Protein AF-J7S7U2-F1 (afdb_monomer)

pLDDT: mean 74.63, std 22.84, range [28.67, 98.25]

Mean predicted aligned error: 21.89 Å

InterPro domains:
  IPR013252 Kinetochore-Ndc80 subunit Spc24 [PF08286] (93-177)
  IPR038066 Spc24, Fungi, globular domain superfamily [G3DSA:3.30.160.430] (149-246)

Radius of gyration: 51.7 Å; Cα contacts (8 Å, |Δi|>4): 80; chains: 1; bounding box: 105×66×159 Å

Organism: Huiozyma naganishii (strain ATCC MYA-139 / BCRC 22969 / CBS 8797 / KCTC 17520 / NBRC 10181 / NCYC 3082 / Yp74L-3) (NCBI:txid1071383)

Structure (mmCIF, N/CA/C/O backbone):
data_AF-J7S7U2-F1
#
_entry.id   AF-J7S7U2-F1
#
loop_
_atom_site.group_PDB
_atom_site.id
_atom_site.type_symbol
_atom_site.label_atom_id
_atom_site.label_alt_id
_atom_site.label_comp_id
_atom_site.label_asym_id
_atom_site.label_entity_id
_atom_site.label_seq_id
_atom_site.pdbx_PDB_ins_code
_atom_site.Cartn_x
_atom_site.Cartn_y
_atom_site.Cartn_z
_atom_site.occupancy
_atom_site.B_iso_or_equiv
_atom_site.auth_seq_id
_atom_site.auth_comp_id
_atom_site.auth_asym_id
_atom_site.auth_atom_id
_atom_site.pdbx_PDB_model_num
ATOM 1 N N . MET A 1 1 ? -48.932 -0.912 92.721 1.00 60.06 1 MET A N 1
ATOM 2 C CA . MET A 1 1 ? -49.581 -1.280 91.437 1.00 60.06 1 MET A CA 1
ATOM 3 C C . MET A 1 1 ? -49.449 -0.209 90.350 1.00 60.06 1 MET A C 1
ATOM 5 O O . MET A 1 1 ? -49.483 -0.559 89.181 1.00 60.06 1 MET A O 1
ATOM 9 N N . THR A 1 2 ? -49.246 1.068 90.684 1.00 63.19 2 THR A N 1
ATOM 10 C CA . THR A 1 2 ? -49.147 2.178 89.712 1.00 63.19 2 THR A CA 1
ATOM 11 C C . THR A 1 2 ? -47.860 2.172 88.873 1.00 63.19 2 THR A C 1
ATOM 13 O O . THR A 1 2 ? -47.888 2.529 87.701 1.00 63.19 2 THR A O 1
ATOM 16 N N . THR A 1 3 ? -46.742 1.706 89.437 1.00 70.50 3 THR A N 1
ATOM 17 C CA . THR A 1 3 ? -45.437 1.643 88.754 1.00 70.50 3 THR A CA 1
ATOM 18 C C . THR A 1 3 ? -45.398 0.612 87.622 1.00 70.50 3 THR A C 1
ATOM 20 O O . THR A 1 3 ? -44.847 0.902 86.569 1.00 70.50 3 THR A O 1
ATOM 23 N N . MET A 1 4 ? -46.054 -0.543 87.789 1.00 69.69 4 MET A N 1
ATOM 24 C CA . MET A 1 4 ? -46.163 -1.569 86.738 1.00 69.69 4 MET A CA 1
ATOM 25 C C . MET A 1 4 ? -47.015 -1.120 85.543 1.00 69.69 4 MET A C 1
ATOM 27 O O . MET A 1 4 ? -46.732 -1.493 84.409 1.00 69.69 4 MET A O 1
ATOM 31 N N . LYS A 1 5 ? -48.050 -0.306 85.784 1.00 77.38 5 LYS A N 1
ATOM 32 C CA . LYS A 1 5 ? -48.913 0.228 84.719 1.00 77.38 5 LYS A CA 1
ATOM 33 C C . LYS A 1 5 ? -48.138 1.194 83.820 1.00 77.38 5 LYS A C 1
ATOM 35 O O . LYS A 1 5 ? -48.123 1.023 82.612 1.00 77.38 5 LYS A O 1
ATOM 40 N N . SER A 1 6 ? -47.368 2.096 84.432 1.00 80.69 6 SER A N 1
ATOM 41 C CA . SER A 1 6 ? -46.476 3.015 83.715 1.00 80.69 6 SER A CA 1
ATOM 42 C C . SER A 1 6 ? -45.389 2.296 82.905 1.00 80.69 6 SER A C 1
ATOM 44 O O . SER A 1 6 ? -45.039 2.749 81.816 1.00 80.69 6 SER A O 1
ATOM 46 N N . THR A 1 7 ? -44.856 1.171 83.395 1.00 85.12 7 THR A N 1
ATOM 47 C CA . THR A 1 7 ? -43.908 0.365 82.610 1.00 85.12 7 THR A CA 1
ATOM 48 C C . THR A 1 7 ? -44.582 -0.363 81.451 1.00 85.12 7 THR A C 1
ATOM 50 O O . THR A 1 7 ? -43.981 -0.461 80.388 1.00 85.12 7 THR A O 1
ATOM 53 N N . LEU A 1 8 ? -45.822 -0.832 81.624 1.00 85.62 8 LEU A N 1
ATOM 54 C CA . LEU A 1 8 ? -46.586 -1.493 80.564 1.00 85.62 8 LEU A CA 1
ATOM 55 C C . LEU A 1 8 ? -46.945 -0.509 79.439 1.00 85.62 8 LEU A C 1
ATOM 57 O O . LEU A 1 8 ? -46.736 -0.819 78.272 1.00 85.62 8 LEU A O 1
ATOM 61 N N . ASP A 1 9 ? -47.384 0.700 79.799 1.00 88.44 9 ASP A N 1
ATOM 62 C CA . ASP A 1 9 ? -47.709 1.768 78.845 1.00 88.44 9 ASP A CA 1
ATOM 63 C C . ASP A 1 9 ? -46.467 2.217 78.058 1.00 88.44 9 ASP A C 1
ATOM 65 O O . ASP A 1 9 ? -46.545 2.497 76.865 1.00 88.44 9 ASP A O 1
ATOM 69 N N . ARG A 1 10 ? -45.288 2.230 78.697 1.00 85.31 10 ARG A N 1
ATOM 70 C CA . ARG A 1 10 ? -44.010 2.485 78.011 1.00 85.31 10 ARG A CA 1
ATOM 71 C C . ARG A 1 10 ? -43.641 1.378 77.029 1.00 85.31 10 ARG A C 1
ATOM 73 O O . ARG A 1 10 ? -43.125 1.689 75.964 1.00 85.31 10 ARG A O 1
ATOM 80 N N . ILE A 1 11 ? -43.882 0.112 77.372 1.00 87.44 11 ILE A N 1
ATOM 81 C CA . ILE A 1 11 ? -43.624 -1.018 76.468 1.00 87.44 11 ILE A CA 1
ATOM 82 C C . ILE A 1 11 ? -44.571 -0.959 75.266 1.00 87.44 11 ILE A C 1
ATOM 84 O O . ILE A 1 11 ? -44.106 -1.116 74.143 1.00 87.44 11 ILE A O 1
ATOM 88 N N . ALA A 1 12 ? -45.853 -0.656 75.483 1.00 85.56 12 ALA A N 1
ATOM 89 C CA . ALA A 1 12 ? -46.820 -0.462 74.404 1.00 85.56 12 ALA A CA 1
ATOM 90 C C . ALA A 1 12 ? -46.436 0.723 73.500 1.00 85.56 12 ALA A C 1
ATOM 92 O O . ALA A 1 12 ? -46.402 0.579 72.285 1.00 85.56 12 ALA A O 1
ATOM 93 N N . ALA A 1 13 ? -46.026 1.858 74.078 1.00 87.12 13 ALA A N 1
ATOM 94 C CA . ALA A 1 13 ? -45.553 3.009 73.306 1.00 87.12 13 ALA A CA 1
ATOM 95 C C . ALA A 1 13 ? -44.278 2.707 72.498 1.00 87.12 13 ALA A C 1
ATOM 97 O O . ALA A 1 13 ? -44.128 3.188 71.378 1.00 87.12 13 ALA A O 1
ATOM 98 N N . VAL A 1 14 ? -43.359 1.904 73.047 1.00 87.19 14 VAL A N 1
ATOM 99 C CA . VAL A 1 14 ? -42.177 1.431 72.311 1.00 87.19 14 VAL A CA 1
ATOM 100 C C . VAL A 1 14 ? -42.596 0.488 71.183 1.00 87.19 14 VAL A C 1
ATOM 102 O O . VAL A 1 14 ? -42.100 0.632 70.071 1.00 87.19 14 VAL A O 1
ATOM 105 N N . GLN A 1 15 ? -43.533 -0.426 71.431 1.00 84.44 15 GLN A N 1
ATOM 106 C CA . GLN A 1 15 ? -44.052 -1.349 70.423 1.00 84.44 15 GLN A CA 1
ATOM 107 C C . GLN A 1 15 ? -44.740 -0.610 69.264 1.00 84.44 15 GLN A C 1
ATOM 109 O O . GLN A 1 15 ? -44.456 -0.915 68.112 1.00 84.44 15 GLN A O 1
ATOM 114 N N . ASP A 1 16 ? -45.547 0.410 69.556 1.00 84.94 16 ASP A N 1
ATOM 115 C CA . ASP A 1 16 ? -46.201 1.248 68.542 1.00 84.94 16 ASP A CA 1
ATOM 116 C C . ASP A 1 16 ? -45.205 2.152 67.791 1.00 84.94 16 ASP A C 1
ATOM 118 O O . ASP A 1 16 ? -45.458 2.573 66.661 1.00 84.94 16 ASP A O 1
ATOM 122 N N . SER A 1 17 ? -44.050 2.451 68.397 1.00 86.81 17 SER A N 1
ATOM 123 C CA . SER A 1 17 ? -42.974 3.212 67.747 1.00 86.81 17 SER A CA 1
ATOM 124 C C . SER A 1 17 ? -42.114 2.375 66.791 1.00 86.81 17 SER A C 1
ATOM 126 O O . SER A 1 17 ? -41.416 2.947 65.953 1.00 86.81 17 SER A O 1
ATOM 128 N N . PHE A 1 18 ? -42.169 1.040 66.881 1.00 88.12 18 PHE A N 1
ATOM 129 C CA . PHE A 1 18 ? -41.466 0.143 65.965 1.00 88.12 18 PHE A CA 1
ATOM 130 C C . PHE A 1 18 ? -42.231 0.026 64.643 1.00 88.12 18 PHE A C 1
ATOM 132 O O . PHE A 1 18 ? -43.144 -0.782 64.488 1.00 88.12 18 PHE A O 1
ATOM 139 N N . GLN A 1 19 ? -41.827 0.828 63.660 1.00 89.62 19 GLN A N 1
ATOM 140 C CA . GLN A 1 19 ? -42.403 0.828 62.314 1.00 89.62 19 GLN A CA 1
ATOM 141 C C . GLN A 1 19 ? -41.698 -0.188 61.406 1.00 89.62 19 GLN A C 1
ATOM 143 O O . GLN A 1 19 ? -41.064 0.185 60.423 1.00 89.62 19 GLN A O 1
ATOM 148 N N . ILE A 1 20 ? -41.823 -1.479 61.725 1.00 91.19 20 ILE A N 1
ATOM 149 C CA . ILE A 1 20 ? -41.179 -2.570 60.966 1.00 91.19 20 ILE A CA 1
ATOM 150 C C . ILE A 1 20 ? -41.571 -2.531 59.483 1.00 91.19 20 ILE A C 1
ATOM 152 O O . ILE A 1 20 ? -40.719 -2.718 58.621 1.00 91.19 20 ILE A O 1
ATOM 156 N N . ASP A 1 21 ? -42.834 -2.230 59.178 1.00 92.38 21 ASP A N 1
ATOM 157 C CA . ASP A 1 21 ? -43.318 -2.161 57.795 1.00 92.38 21 ASP A CA 1
ATOM 158 C C . ASP A 1 21 ? -42.630 -1.048 56.995 1.00 92.38 21 ASP A C 1
ATOM 160 O O . ASP A 1 21 ? -42.316 -1.224 55.820 1.00 92.38 21 ASP A O 1
ATOM 164 N N . ARG A 1 22 ? -42.325 0.079 57.648 1.00 92.75 22 ARG A N 1
ATOM 165 C CA . ARG A 1 22 ? -41.597 1.189 57.028 1.00 92.75 22 ARG A CA 1
ATOM 166 C C . ARG A 1 22 ? -40.141 0.821 56.772 1.00 92.75 22 ARG A C 1
ATOM 168 O O . ARG A 1 22 ? -39.608 1.146 55.716 1.00 92.75 22 ARG A O 1
ATOM 175 N N . ASP A 1 23 ? -39.506 0.142 57.721 1.00 93.75 23 ASP A N 1
ATOM 176 C CA . ASP A 1 23 ? -38.134 -0.333 57.549 1.00 93.75 23 ASP A CA 1
ATOM 177 C C . ASP A 1 23 ? -38.055 -1.387 56.431 1.00 93.75 23 ASP A C 1
ATOM 179 O O . ASP A 1 23 ? -37.124 -1.361 55.629 1.00 93.75 23 ASP A O 1
ATOM 183 N N . LEU A 1 24 ? -39.058 -2.267 56.317 1.00 94.38 24 LEU A N 1
ATOM 184 C CA . LEU A 1 24 ? -39.174 -3.231 55.219 1.00 94.38 24 LEU A CA 1
ATOM 185 C C . LEU A 1 24 ? -39.367 -2.548 53.860 1.00 94.38 24 LEU A C 1
ATOM 187 O O . LEU A 1 24 ? -38.724 -2.954 52.897 1.00 94.38 24 LEU A O 1
ATOM 191 N N . GLU A 1 25 ? -40.185 -1.497 53.778 1.00 96.00 25 GLU A N 1
ATOM 192 C CA . GLU A 1 25 ? -40.358 -0.701 52.554 1.00 96.00 25 GLU A CA 1
ATOM 193 C C . GLU A 1 25 ? -39.053 -0.002 52.143 1.00 96.00 25 GLU A C 1
ATOM 195 O O . GLU A 1 25 ? -38.681 -0.003 50.969 1.00 96.00 25 GLU A O 1
ATOM 200 N N . VAL A 1 26 ? -38.305 0.545 53.109 1.00 96.38 26 VAL A N 1
ATOM 201 C CA . VAL A 1 26 ? -36.979 1.124 52.848 1.00 96.38 26 VAL A CA 1
ATOM 202 C C . VAL A 1 26 ? -36.013 0.053 52.345 1.00 96.38 26 VAL A C 1
ATOM 204 O O . VAL A 1 26 ? -35.285 0.304 51.385 1.00 96.38 26 VAL A O 1
ATOM 207 N N . ILE A 1 27 ? -36.017 -1.140 52.946 1.00 96.12 27 ILE A N 1
ATOM 208 C CA . ILE A 1 27 ? -35.178 -2.260 52.506 1.00 96.12 27 ILE A CA 1
ATOM 209 C C . ILE A 1 27 ? -35.543 -2.677 51.075 1.00 96.12 27 ILE A C 1
ATOM 211 O O . ILE A 1 27 ? -34.649 -2.818 50.241 1.00 96.12 27 ILE A O 1
ATOM 215 N N . ASP A 1 28 ? -36.827 -2.811 50.754 1.00 96.44 28 ASP A N 1
ATOM 216 C CA . ASP A 1 28 ? -37.279 -3.155 49.403 1.00 96.44 28 ASP A CA 1
ATOM 217 C C . ASP A 1 28 ? -36.876 -2.076 48.380 1.00 96.44 28 ASP A C 1
ATOM 219 O O . ASP A 1 28 ? -36.324 -2.373 47.318 1.00 96.44 28 ASP A O 1
ATOM 223 N N . GLY A 1 29 ? -37.000 -0.797 48.750 1.00 96.81 29 GLY A N 1
ATOM 224 C CA . GLY A 1 29 ? -36.472 0.323 47.969 1.00 96.81 29 GLY A CA 1
ATOM 225 C C . GLY A 1 29 ? -34.956 0.242 47.755 1.00 96.81 29 GLY A C 1
ATOM 226 O O . GLY A 1 29 ? -34.465 0.476 46.645 1.00 96.81 29 GLY A O 1
ATOM 227 N N . THR A 1 30 ? -34.189 -0.145 48.781 1.00 96.31 30 THR A N 1
ATOM 228 C CA . THR A 1 30 ? -32.741 -0.355 48.628 1.00 96.31 30 THR A CA 1
ATOM 229 C C . THR A 1 30 ? -32.408 -1.534 47.716 1.00 96.31 30 THR A C 1
ATOM 231 O O . THR A 1 30 ? -31.454 -1.435 46.952 1.00 96.31 30 THR A O 1
ATOM 234 N N . TYR A 1 31 ? -33.200 -2.609 47.710 1.00 96.69 31 TYR A N 1
ATOM 235 C CA . TYR A 1 31 ? -33.005 -3.718 46.771 1.00 96.69 31 TYR A CA 1
ATOM 236 C C . TYR A 1 31 ? -33.300 -3.312 45.328 1.00 96.69 31 TYR A C 1
ATOM 238 O O . TYR A 1 31 ? -32.521 -3.640 44.435 1.00 96.69 31 TYR A O 1
ATOM 246 N N . ASN A 1 32 ? -34.370 -2.550 45.100 1.00 96.75 32 ASN A N 1
ATOM 247 C CA . ASN A 1 32 ? -34.708 -2.055 43.767 1.00 96.75 32 ASN A CA 1
ATOM 248 C C . ASN A 1 32 ? -33.617 -1.123 43.220 1.00 96.75 32 ASN A C 1
ATOM 250 O O . ASN A 1 32 ? -33.134 -1.325 42.108 1.00 96.75 32 ASN A O 1
ATOM 254 N N . THR A 1 33 ? -33.150 -0.164 44.027 1.00 97.00 33 THR A N 1
ATOM 255 C CA . THR A 1 33 ? -32.044 0.728 43.628 1.00 97.00 33 THR A CA 1
ATOM 256 C C . THR A 1 33 ? -30.728 -0.026 43.425 1.00 97.00 33 THR A C 1
ATOM 258 O O . THR A 1 33 ? -29.975 0.298 42.508 1.00 97.00 33 THR A O 1
ATOM 261 N N . LEU A 1 34 ? -30.450 -1.063 44.221 1.00 97.00 34 LEU A N 1
ATOM 262 C CA . LEU A 1 34 ? -29.283 -1.923 44.017 1.00 97.00 34 LEU A CA 1
ATOM 263 C C . LEU A 1 34 ? -29.373 -2.686 42.687 1.00 97.00 34 LEU A C 1
ATOM 265 O O . LEU A 1 34 ? -28.383 -2.749 41.959 1.00 97.00 34 LEU A O 1
ATOM 269 N N . GLY A 1 35 ? -30.557 -3.198 42.341 1.00 97.44 35 GLY A N 1
ATOM 270 C CA . GLY A 1 35 ? -30.816 -3.830 41.047 1.00 97.44 35 GLY A CA 1
ATOM 271 C C . GLY A 1 35 ? -30.636 -2.859 39.877 1.00 97.44 35 GLY A C 1
ATOM 272 O O . GLY A 1 35 ? -29.957 -3.181 38.903 1.00 97.44 35 GLY A O 1
ATOM 273 N N . GLU A 1 36 ? -31.157 -1.635 39.985 1.00 97.25 36 GLU A N 1
ATOM 274 C CA . GLU A 1 36 ? -30.931 -0.584 38.985 1.00 97.25 36 GLU A CA 1
ATOM 275 C C . GLU A 1 36 ? -29.436 -0.284 38.809 1.00 97.25 36 GLU A C 1
ATOM 277 O O . GLU A 1 36 ? -28.940 -0.248 37.680 1.00 97.25 36 GLU A O 1
ATOM 282 N N . ILE A 1 37 ? -28.689 -0.148 39.909 1.00 97.00 37 ILE A N 1
ATOM 283 C CA . ILE A 1 37 ? -27.236 0.059 39.877 1.00 97.00 37 ILE A CA 1
ATOM 284 C C . ILE A 1 37 ? -26.532 -1.112 39.180 1.00 97.00 37 ILE A C 1
ATOM 286 O O . ILE A 1 37 ? -25.649 -0.885 38.352 1.00 97.00 37 ILE A O 1
ATOM 290 N N . GLU A 1 38 ? -26.920 -2.354 39.459 1.00 97.31 38 GLU A N 1
ATOM 291 C CA . GLU A 1 38 ? -26.323 -3.540 38.839 1.00 97.31 38 GLU A CA 1
ATOM 292 C C . GLU A 1 38 ? -26.569 -3.592 37.323 1.00 97.31 38 GLU A C 1
ATOM 294 O O . GLU A 1 38 ? -25.647 -3.865 36.542 1.00 97.31 38 GLU A O 1
ATOM 299 N N . THR A 1 39 ? -27.785 -3.255 36.881 1.00 97.25 39 THR A N 1
ATOM 300 C CA . THR A 1 39 ? -28.094 -3.151 35.447 1.00 97.25 39 THR A CA 1
ATOM 301 C C . THR A 1 39 ? -27.300 -2.030 34.775 1.00 97.25 39 THR A C 1
ATOM 303 O O . THR A 1 39 ? -26.746 -2.234 33.692 1.00 97.25 39 THR A O 1
ATOM 306 N N . LEU A 1 40 ? -27.160 -0.876 35.436 1.00 97.75 40 LEU A N 1
ATOM 307 C CA . LEU A 1 40 ? -26.408 0.266 34.923 1.00 97.75 40 LEU A CA 1
ATOM 308 C C . LEU A 1 40 ? -24.911 -0.047 34.815 1.00 97.75 40 LEU A C 1
ATOM 310 O O . LEU A 1 40 ? -24.288 0.263 33.799 1.00 97.75 40 LEU A O 1
ATOM 314 N N . ILE A 1 41 ? -24.337 -0.712 35.821 1.00 97.69 41 ILE A N 1
ATOM 315 C CA . ILE A 1 41 ? -22.945 -1.181 35.799 1.00 97.69 41 ILE A CA 1
ATOM 316 C C . ILE A 1 41 ? -22.738 -2.170 34.652 1.00 97.69 41 ILE A C 1
ATOM 318 O O . ILE A 1 41 ? -21.762 -2.050 33.911 1.00 97.69 41 ILE A O 1
ATOM 322 N N . SER A 1 42 ? -23.651 -3.125 34.478 1.00 97.56 42 SER A N 1
ATOM 323 C CA . SER A 1 42 ? -23.544 -4.134 33.421 1.00 97.56 42 SER A CA 1
ATOM 324 C C . SER A 1 42 ? -23.627 -3.504 32.031 1.00 97.56 42 SER A C 1
ATOM 326 O O . SER A 1 42 ? -22.787 -3.788 31.176 1.00 97.56 42 SER A O 1
ATOM 328 N N . SER A 1 43 ? -24.569 -2.579 31.832 1.00 97.44 43 SER A N 1
ATOM 329 C CA . SER A 1 43 ? -24.712 -1.813 30.591 1.00 97.44 43 SER A CA 1
ATOM 330 C C . SER A 1 43 ? -23.470 -0.968 30.291 1.00 97.44 43 SER A C 1
ATOM 332 O O . SER A 1 43 ? -22.937 -1.029 29.184 1.00 97.44 43 SER A O 1
ATOM 334 N N . GLN A 1 44 ? -22.936 -0.242 31.281 1.00 97.56 44 GLN A N 1
ATOM 335 C CA . GLN A 1 44 ? -21.708 0.540 31.103 1.00 97.56 44 GLN A CA 1
ATOM 336 C C . GLN A 1 44 ? -20.490 -0.338 30.816 1.00 97.56 44 GLN A C 1
ATOM 338 O O . GLN A 1 44 ? -19.630 0.040 30.020 1.00 97.56 44 GLN A O 1
ATOM 343 N N . LYS A 1 45 ? -20.390 -1.500 31.467 1.00 97.50 45 LYS A N 1
ATOM 344 C CA . LYS A 1 45 ? -19.312 -2.457 31.217 1.00 97.50 45 LYS A CA 1
ATOM 345 C C . LYS A 1 45 ? -19.374 -2.976 29.784 1.00 97.50 45 LYS A C 1
ATOM 347 O O . LYS A 1 45 ? -18.334 -3.036 29.137 1.00 97.50 45 LYS A O 1
ATOM 352 N N . GLN A 1 46 ? -20.568 -3.300 29.293 1.00 97.38 46 GLN A N 1
ATOM 353 C CA . GLN A 1 46 ? -20.766 -3.738 27.916 1.00 97.38 46 GLN A CA 1
ATOM 354 C C . GLN A 1 46 ? -20.427 -2.624 26.922 1.00 97.38 46 GLN A C 1
ATOM 356 O O . GLN A 1 46 ? -19.594 -2.834 26.052 1.00 97.38 46 GLN A O 1
ATOM 361 N N . GLN A 1 47 ? -20.950 -1.412 27.123 1.00 97.62 47 GLN A N 1
ATOM 362 C CA . GLN A 1 47 ? -20.661 -0.269 26.253 1.00 97.62 47 GLN A CA 1
ATOM 363 C C . GLN A 1 47 ? -19.157 0.040 26.176 1.00 97.62 47 GLN A C 1
ATOM 365 O O . GLN A 1 47 ? -18.626 0.331 25.105 1.00 97.62 47 GLN A O 1
ATOM 370 N N . LYS A 1 48 ? -18.451 -0.016 27.313 1.00 97.12 48 LYS A N 1
ATOM 371 C CA . LYS A 1 48 ? -16.993 0.159 27.343 1.00 97.12 48 LYS A CA 1
ATOM 372 C C . LYS A 1 48 ? -16.256 -1.017 26.703 1.00 97.12 48 LYS A C 1
ATOM 374 O O . LYS A 1 48 ? -15.215 -0.786 26.101 1.00 97.12 48 LYS A O 1
ATOM 379 N N . GLY A 1 49 ? -16.778 -2.237 26.828 1.00 98.06 49 GLY A N 1
ATOM 380 C CA . GLY A 1 49 ? -16.274 -3.417 26.124 1.00 98.06 49 GLY A CA 1
ATOM 381 C C . GLY A 1 49 ? -16.346 -3.236 24.610 1.00 98.06 49 GLY A C 1
ATOM 382 O O . GLY A 1 49 ? -15.318 -3.290 23.947 1.00 98.06 49 GLY A O 1
ATOM 383 N N . ASP A 1 50 ? -17.518 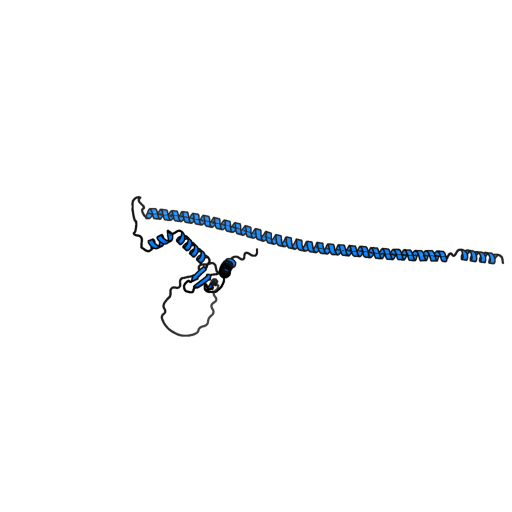-2.871 24.091 1.00 97.62 50 ASP A N 1
ATOM 384 C CA . ASP A 1 50 ? -17.729 -2.632 22.660 1.00 97.62 50 ASP A CA 1
ATOM 385 C C . ASP A 1 50 ? -16.815 -1.510 22.133 1.00 97.62 50 ASP A C 1
ATOM 387 O O . ASP A 1 50 ? -16.238 -1.613 21.050 1.00 97.62 50 ASP A O 1
ATOM 391 N N . ALA A 1 51 ? -16.631 -0.438 22.915 1.00 97.06 51 ALA A N 1
ATOM 392 C CA . ALA A 1 51 ? -15.714 0.646 22.567 1.00 97.06 51 ALA A CA 1
ATOM 393 C C . ALA A 1 51 ? -14.240 0.196 22.551 1.00 97.06 51 ALA A C 1
ATOM 395 O O . ALA A 1 51 ? -13.473 0.645 21.699 1.00 97.06 51 ALA A O 1
ATOM 396 N N . LEU A 1 52 ? -13.833 -0.690 23.467 1.00 97.69 52 LEU A N 1
ATOM 397 C CA . LEU A 1 52 ? -12.488 -1.272 23.475 1.00 97.69 52 LEU A CA 1
ATOM 398 C C . LEU A 1 52 ? -12.269 -2.197 22.278 1.00 97.69 52 LEU A C 1
ATOM 400 O O . LEU A 1 52 ? -11.199 -2.149 21.678 1.00 97.69 52 LEU A O 1
ATOM 404 N N . ASP A 1 53 ? -13.268 -2.986 21.892 1.00 97.75 53 ASP A N 1
ATOM 405 C CA . ASP A 1 53 ? -13.182 -3.866 20.725 1.00 97.75 53 ASP A CA 1
ATOM 406 C C . ASP A 1 53 ? -13.073 -3.058 19.424 1.00 97.75 53 ASP A C 1
ATOM 408 O O . ASP A 1 53 ? -12.247 -3.364 18.556 1.00 97.75 53 ASP A O 1
ATOM 412 N N . GLN A 1 54 ? -13.826 -1.959 19.316 1.00 97.56 54 GLN A N 1
ATOM 413 C CA . GLN A 1 54 ? -13.688 -1.005 18.212 1.00 97.56 54 GLN A CA 1
ATOM 414 C C . GLN A 1 54 ? -12.290 -0.379 18.172 1.00 97.56 54 GLN A C 1
ATOM 416 O O . GLN A 1 54 ? -11.673 -0.318 17.107 1.00 97.56 54 GLN A O 1
ATOM 421 N N . LEU A 1 55 ? -11.760 0.047 19.324 1.00 97.06 55 LEU A N 1
ATOM 422 C CA . LEU A 1 55 ? -10.424 0.636 19.406 1.00 97.06 55 LEU A CA 1
ATOM 423 C C . LEU A 1 55 ? -9.336 -0.382 19.035 1.00 97.06 55 LEU A C 1
ATOM 425 O O . LEU A 1 55 ? -8.434 -0.060 18.270 1.00 97.06 55 LEU A O 1
ATOM 429 N N . THR A 1 56 ? -9.445 -1.620 19.519 1.00 97.88 56 THR A N 1
ATOM 430 C CA . THR A 1 56 ? -8.541 -2.725 19.170 1.00 97.88 56 THR A CA 1
ATOM 431 C C . THR A 1 56 ? -8.565 -3.009 17.671 1.00 97.88 56 THR A C 1
ATOM 433 O O . THR A 1 56 ? -7.508 -3.162 17.059 1.00 97.88 56 THR A O 1
ATOM 436 N N . THR A 1 57 ? -9.750 -3.017 17.058 1.00 97.69 57 THR A N 1
ATOM 437 C CA . THR A 1 57 ? -9.895 -3.221 15.609 1.00 97.69 57 THR A CA 1
ATOM 438 C C . THR A 1 57 ? -9.253 -2.074 14.825 1.00 97.69 57 THR A C 1
ATOM 440 O O . THR A 1 57 ? -8.531 -2.310 13.861 1.00 97.69 57 THR A O 1
ATOM 443 N N . SER A 1 58 ? -9.441 -0.828 15.274 1.00 98.12 58 SER A N 1
ATOM 444 C CA . SER A 1 58 ? -8.806 0.344 14.661 1.00 98.12 58 SER A CA 1
ATOM 445 C C . SER A 1 58 ? -7.279 0.330 14.806 1.00 98.12 58 SER A C 1
ATOM 447 O O . SER A 1 58 ? -6.577 0.693 13.865 1.00 98.12 58 SER A O 1
ATOM 449 N N . ILE A 1 59 ? -6.750 -0.123 15.947 1.00 97.38 59 ILE A N 1
ATOM 450 C CA . ILE A 1 59 ? -5.304 -0.295 16.153 1.00 97.38 59 ILE A CA 1
ATOM 451 C C . ILE A 1 59 ? -4.746 -1.371 15.217 1.00 97.38 59 ILE A C 1
ATOM 453 O O . ILE A 1 59 ? -3.664 -1.180 14.665 1.00 97.38 59 ILE A O 1
ATOM 457 N N . ALA A 1 60 ? -5.469 -2.478 15.023 1.00 97.44 60 ALA A N 1
ATOM 458 C CA . ALA A 1 60 ? -5.065 -3.532 14.098 1.00 97.44 60 ALA A CA 1
ATOM 459 C C . ALA A 1 60 ? -4.982 -3.014 12.651 1.00 97.44 60 ALA A C 1
ATOM 461 O O . ALA A 1 60 ? -3.942 -3.172 12.018 1.00 97.44 60 ALA A O 1
ATOM 462 N N . ASP A 1 61 ? -6.011 -2.305 12.174 1.00 98.25 61 ASP A N 1
ATOM 463 C CA . ASP A 1 61 ? -6.028 -1.707 10.828 1.00 98.25 61 ASP A CA 1
ATOM 464 C C . ASP A 1 61 ? -4.902 -0.675 10.634 1.00 98.25 61 ASP A C 1
ATOM 466 O O . ASP A 1 61 ? -4.163 -0.713 9.651 1.00 98.25 61 ASP A O 1
ATOM 470 N N . LEU A 1 62 ? -4.685 0.207 11.617 1.00 97.50 62 LEU A N 1
ATOM 471 C CA . LEU A 1 62 ? -3.572 1.163 11.584 1.00 97.50 62 LEU A CA 1
ATOM 472 C C . LEU A 1 62 ? -2.209 0.468 11.545 1.00 97.50 62 LEU A C 1
ATOM 474 O O . LEU A 1 62 ? -1.288 0.946 10.879 1.00 97.50 62 LEU A O 1
ATOM 478 N N . ASN A 1 63 ? -2.057 -0.647 12.255 1.00 98.00 63 ASN A N 1
ATOM 479 C CA . ASN A 1 63 ? -0.818 -1.407 12.237 1.00 98.00 63 ASN A CA 1
ATOM 480 C C . ASN A 1 63 ? -0.587 -2.068 10.869 1.00 98.00 63 ASN A C 1
ATOM 482 O O . ASN A 1 63 ? 0.533 -2.025 10.357 1.00 98.00 63 ASN A O 1
ATOM 486 N N . ASP A 1 64 ? -1.635 -2.600 10.240 1.00 97.88 64 ASP A N 1
ATOM 487 C CA . ASP A 1 64 ? -1.565 -3.158 8.886 1.00 97.88 64 ASP A CA 1
ATOM 488 C C . ASP A 1 64 ? -1.198 -2.085 7.851 1.00 97.88 64 ASP A C 1
ATOM 490 O O . ASP A 1 64 ? -0.298 -2.294 7.031 1.00 97.88 64 ASP A O 1
ATOM 494 N N . GLN A 1 65 ? -1.796 -0.894 7.940 1.00 98.12 65 GLN A N 1
ATOM 495 C CA . GLN A 1 65 ? -1.424 0.256 7.107 1.00 98.12 65 GLN A CA 1
ATOM 496 C C . GLN A 1 65 ? 0.040 0.669 7.316 1.00 98.12 65 GLN A C 1
ATOM 498 O O . GLN A 1 65 ? 0.757 0.970 6.360 1.00 98.12 65 GLN A O 1
ATOM 503 N N . LEU A 1 66 ? 0.526 0.648 8.559 1.00 98.00 66 LEU A N 1
ATOM 504 C CA . LEU A 1 66 ? 1.919 0.959 8.880 1.00 98.00 66 LEU A CA 1
ATOM 505 C C . LEU A 1 66 ? 2.872 -0.091 8.286 1.00 98.00 66 LEU A C 1
ATOM 507 O O . LEU A 1 66 ? 3.930 0.262 7.755 1.00 98.00 66 LEU A O 1
ATOM 511 N N . HIS A 1 67 ? 2.499 -1.371 8.324 1.00 97.50 67 HIS A N 1
ATOM 512 C CA . HIS A 1 67 ? 3.249 -2.441 7.670 1.00 97.50 67 HIS A CA 1
ATOM 513 C C . HIS A 1 67 ? 3.309 -2.261 6.149 1.00 97.50 67 HIS A C 1
ATOM 515 O O . HIS A 1 67 ? 4.402 -2.361 5.584 1.00 97.50 67 HIS A O 1
ATOM 521 N N . GLN A 1 68 ? 2.189 -1.921 5.505 1.00 97.69 68 GLN A N 1
ATOM 522 C CA . GLN A 1 68 ? 2.152 -1.604 4.072 1.00 97.69 68 GLN A CA 1
ATOM 523 C C . GLN A 1 68 ? 3.058 -0.413 3.743 1.00 97.69 68 GLN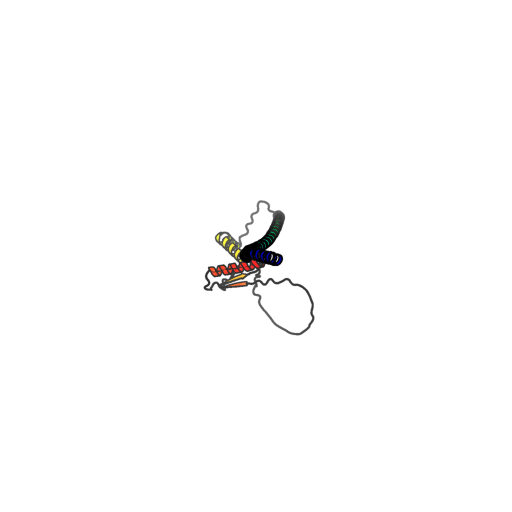 A C 1
ATOM 525 O O . GLN A 1 68 ? 3.914 -0.509 2.866 1.00 97.69 68 GLN A O 1
ATOM 530 N N . LEU A 1 69 ? 2.975 0.673 4.516 1.00 97.31 69 LEU A N 1
ATOM 531 C CA . LEU A 1 69 ? 3.803 1.855 4.286 1.00 97.31 69 LEU A CA 1
ATOM 532 C C . LEU A 1 69 ? 5.301 1.556 4.458 1.00 97.31 69 LEU A C 1
ATOM 534 O O . LEU A 1 69 ? 6.128 2.038 3.685 1.00 97.31 69 LEU A O 1
ATOM 538 N N . ARG A 1 70 ? 5.682 0.726 5.437 1.00 97.94 70 ARG A N 1
ATOM 539 C CA . ARG A 1 70 ? 7.076 0.270 5.594 1.00 97.94 70 ARG A CA 1
ATOM 540 C C . ARG A 1 70 ? 7.552 -0.546 4.396 1.00 97.94 70 ARG A C 1
ATOM 542 O O . ARG A 1 70 ? 8.708 -0.407 3.984 1.00 97.94 70 ARG A O 1
ATOM 549 N N . GLN A 1 71 ? 6.684 -1.390 3.846 1.00 97.94 71 GLN A N 1
ATOM 550 C CA . GLN A 1 71 ? 6.987 -2.167 2.651 1.00 97.94 71 GLN A CA 1
ATOM 551 C C . GLN A 1 71 ? 7.182 -1.252 1.436 1.00 97.94 71 GLN A C 1
ATOM 553 O O . GLN A 1 71 ? 8.169 -1.406 0.716 1.00 97.94 71 GLN A O 1
ATOM 558 N N . ASP A 1 72 ? 6.315 -0.257 1.258 1.00 97.94 72 ASP A N 1
ATOM 559 C CA . ASP A 1 72 ? 6.412 0.713 0.167 1.00 97.94 72 ASP A CA 1
ATOM 560 C C . ASP A 1 72 ? 7.665 1.581 0.272 1.00 97.94 72 ASP A C 1
ATOM 562 O O . ASP A 1 72 ? 8.372 1.763 -0.717 1.00 97.94 72 ASP A O 1
ATOM 566 N N . VAL A 1 73 ? 8.017 2.048 1.473 1.00 97.44 73 VAL A N 1
ATOM 567 C CA . VAL A 1 73 ? 9.272 2.781 1.700 1.00 97.44 73 VAL A CA 1
ATOM 568 C C . VAL A 1 73 ? 10.480 1.916 1.339 1.00 97.44 73 VAL A C 1
ATOM 570 O O . VAL A 1 73 ? 11.388 2.386 0.655 1.00 97.44 73 VAL A O 1
ATOM 573 N N . SER A 1 74 ? 10.481 0.644 1.742 1.00 97.25 74 SER A N 1
ATOM 574 C CA . SER A 1 74 ? 11.567 -0.288 1.413 1.00 97.25 74 SER A CA 1
ATOM 575 C C . SER A 1 74 ? 11.664 -0.527 -0.099 1.00 97.25 74 SER A C 1
ATOM 577 O O . SER A 1 74 ? 12.758 -0.539 -0.667 1.00 97.25 74 SER A O 1
ATOM 579 N N . ARG A 1 75 ? 10.517 -0.658 -0.776 1.00 97.75 75 ARG A N 1
ATOM 580 C CA . ARG A 1 75 ? 10.434 -0.783 -2.234 1.00 97.75 75 ARG A CA 1
ATOM 581 C C . ARG A 1 75 ? 10.972 0.465 -2.938 1.00 97.75 75 ARG A C 1
ATOM 583 O O . ARG A 1 75 ? 11.798 0.331 -3.836 1.00 97.75 75 ARG A O 1
ATOM 590 N N . LEU A 1 76 ? 10.553 1.658 -2.519 1.00 97.12 76 LEU A N 1
ATOM 591 C CA . LEU A 1 76 ? 11.007 2.930 -3.089 1.00 97.12 76 LEU A CA 1
ATOM 592 C C . LEU A 1 76 ? 12.503 3.165 -2.856 1.00 97.12 76 LEU A C 1
ATOM 594 O O . LEU A 1 76 ? 13.186 3.687 -3.734 1.00 97.12 76 LEU A O 1
ATOM 598 N N . GLN A 1 77 ? 13.043 2.748 -1.709 1.00 97.38 77 GLN A N 1
ATOM 599 C CA . GLN A 1 77 ? 14.486 2.796 -1.462 1.00 97.38 77 GLN A CA 1
ATOM 600 C C . GLN A 1 77 ? 15.259 1.899 -2.430 1.00 97.38 77 GLN A C 1
ATOM 602 O O . GLN A 1 77 ? 16.256 2.342 -3.002 1.00 97.38 77 GLN A O 1
ATOM 607 N N . LEU A 1 78 ? 14.791 0.669 -2.659 1.00 97.00 78 LEU A N 1
ATOM 608 C CA . LEU A 1 78 ? 15.404 -0.229 -3.636 1.00 97.00 78 LEU A CA 1
ATOM 609 C C . LEU A 1 78 ? 15.312 0.346 -5.056 1.00 97.00 78 LEU A C 1
ATOM 611 O O . LEU A 1 78 ? 16.276 0.277 -5.816 1.00 97.00 78 LEU A O 1
ATOM 615 N N . GLU A 1 79 ? 14.170 0.929 -5.416 1.00 96.25 79 GLU A N 1
ATOM 616 C CA . GLU A 1 79 ? 13.979 1.552 -6.724 1.00 96.25 79 GLU A CA 1
ATOM 617 C C . GLU A 1 79 ? 14.912 2.757 -6.915 1.00 96.25 79 GLU A C 1
ATOM 619 O O . GLU A 1 79 ? 15.587 2.862 -7.935 1.00 96.25 79 GLU A O 1
ATOM 624 N N . SER A 1 80 ? 15.050 3.605 -5.894 1.00 96.62 80 SER A N 1
ATOM 625 C CA . SER A 1 80 ? 15.995 4.726 -5.881 1.00 96.62 80 SER A CA 1
ATOM 626 C C . SER A 1 80 ? 17.447 4.264 -6.055 1.00 96.62 80 SER A C 1
ATOM 628 O O . SER A 1 80 ? 18.183 4.815 -6.876 1.00 96.62 80 SER A O 1
ATOM 630 N N . GLN A 1 81 ? 17.856 3.192 -5.366 1.00 96.44 81 GLN A N 1
ATOM 631 C CA . GLN A 1 81 ? 19.180 2.589 -5.561 1.00 96.44 81 GLN A CA 1
ATOM 632 C C . GLN A 1 81 ? 19.368 2.067 -6.990 1.00 96.44 81 GLN A C 1
ATOM 634 O O . GLN A 1 81 ? 20.421 2.281 -7.588 1.00 96.44 81 GLN A O 1
ATOM 639 N N . ARG A 1 82 ? 18.343 1.431 -7.572 1.00 95.81 82 ARG 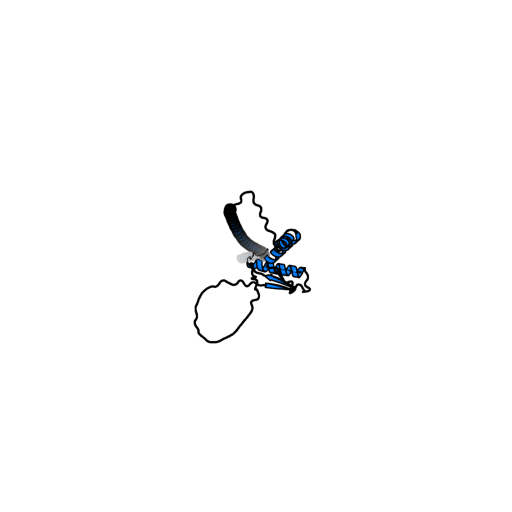A N 1
ATOM 640 C CA . ARG A 1 82 ? 18.381 0.981 -8.970 1.00 95.81 82 ARG A CA 1
ATOM 641 C C . ARG A 1 82 ? 18.536 2.146 -9.942 1.00 95.81 82 ARG A C 1
ATOM 643 O O . ARG A 1 82 ? 19.344 2.034 -10.859 1.00 95.81 82 ARG A O 1
ATOM 650 N N . TYR A 1 83 ? 17.821 3.254 -9.743 1.00 95.62 83 TYR A N 1
ATOM 651 C CA . TYR A 1 83 ? 17.988 4.445 -10.580 1.00 95.62 83 TYR A CA 1
ATOM 652 C C . TYR A 1 83 ? 19.378 5.055 -10.437 1.00 95.62 83 TYR A C 1
ATOM 654 O O . TYR A 1 83 ? 19.971 5.414 -11.447 1.00 95.62 83 TYR A O 1
ATOM 662 N N . ASN A 1 84 ? 19.928 5.116 -9.223 1.00 96.06 84 ASN A N 1
ATOM 663 C CA . ASN A 1 84 ? 21.284 5.620 -9.009 1.00 96.06 84 ASN A CA 1
ATOM 664 C C . ASN A 1 84 ? 22.330 4.742 -9.718 1.00 96.06 84 ASN A C 1
ATOM 666 O O . ASN A 1 84 ? 23.174 5.251 -10.447 1.00 96.06 84 ASN A O 1
ATOM 670 N N . ASN A 1 85 ? 22.221 3.416 -9.602 1.00 96.00 85 ASN A N 1
ATOM 671 C CA . ASN A 1 85 ? 23.108 2.495 -10.316 1.00 96.00 85 ASN A CA 1
ATOM 672 C C . ASN A 1 85 ? 22.952 2.625 -11.840 1.00 96.00 85 ASN A C 1
ATOM 674 O O . ASN A 1 85 ? 23.938 2.622 -12.571 1.00 96.00 85 ASN A O 1
ATOM 678 N N . LYS A 1 86 ? 21.717 2.777 -12.332 1.00 96.75 86 LYS A N 1
ATOM 679 C CA . LYS A 1 86 ? 21.441 2.989 -13.758 1.00 96.75 86 LYS A CA 1
ATOM 680 C C . LYS A 1 86 ? 22.059 4.297 -14.262 1.00 96.75 86 LYS A C 1
ATOM 682 O O . LYS A 1 86 ? 22.654 4.314 -15.332 1.00 96.75 86 LYS A O 1
ATOM 687 N N . GLU A 1 87 ? 21.942 5.370 -13.488 1.00 95.88 87 GLU A N 1
ATOM 688 C CA . GLU A 1 87 ? 22.543 6.673 -13.779 1.00 95.88 87 GLU A CA 1
ATOM 689 C C . GLU A 1 87 ? 24.076 6.596 -13.809 1.00 95.88 87 GLU A C 1
ATOM 691 O O . GLU A 1 87 ? 24.704 7.157 -14.705 1.00 95.88 87 GLU A O 1
ATOM 696 N N . GLN A 1 88 ? 24.692 5.854 -12.884 1.00 95.06 88 GLN A N 1
ATOM 697 C CA . GLN A 1 88 ? 26.139 5.610 -12.899 1.00 95.06 88 GLN A CA 1
ATOM 698 C C . GLN A 1 88 ? 26.573 4.877 -14.172 1.00 95.06 88 GLN A C 1
ATOM 700 O O . GLN A 1 88 ? 27.479 5.348 -14.855 1.00 95.06 88 GLN A O 1
ATOM 705 N N . LEU A 1 89 ? 25.868 3.807 -14.553 1.00 94.81 89 LEU A N 1
ATOM 706 C CA . LEU A 1 89 ? 26.142 3.077 -15.795 1.00 94.81 89 LEU A CA 1
ATOM 707 C C . LEU A 1 89 ? 25.977 3.955 -17.040 1.00 94.81 89 LEU A C 1
ATOM 709 O O . LEU A 1 89 ? 26.756 3.841 -17.982 1.00 94.81 89 LEU A O 1
ATOM 713 N N . PHE A 1 90 ? 24.983 4.848 -17.071 1.00 95.50 90 PHE A N 1
ATOM 714 C CA . PHE A 1 90 ? 24.846 5.797 -18.177 1.00 95.50 90 PHE A CA 1
ATOM 715 C C . PHE A 1 90 ? 26.017 6.772 -18.251 1.00 95.50 90 PHE A C 1
ATOM 717 O O . PHE A 1 90 ? 26.499 7.047 -19.346 1.00 95.50 90 PHE A O 1
ATOM 724 N N . ARG A 1 91 ? 26.500 7.268 -17.108 1.00 95.00 91 ARG A N 1
ATOM 725 C CA . ARG A 1 91 ? 27.674 8.149 -17.068 1.00 95.00 91 ARG A CA 1
ATOM 726 C C . ARG A 1 91 ? 28.947 7.437 -17.501 1.00 95.00 91 ARG A C 1
ATOM 728 O O . ARG A 1 91 ? 29.758 8.039 -18.195 1.00 95.00 91 ARG A O 1
ATOM 735 N N . GLU A 1 92 ? 29.128 6.184 -17.104 1.00 95.94 92 GLU A N 1
ATOM 736 C CA . GLU A 1 92 ? 30.269 5.370 -17.526 1.00 95.94 92 GLU A CA 1
ATOM 737 C C . GLU A 1 92 ? 30.221 5.081 -19.027 1.00 95.94 92 GLU A C 1
ATOM 739 O O . GLU A 1 92 ? 31.187 5.384 -19.720 1.00 95.94 92 GLU A O 1
ATOM 744 N N . ASN A 1 93 ? 29.075 4.635 -19.551 1.00 94.06 93 ASN A N 1
ATOM 745 C CA . ASN A 1 93 ? 28.899 4.422 -20.990 1.00 94.06 93 ASN A CA 1
ATOM 746 C C . ASN A 1 93 ? 29.111 5.712 -21.795 1.00 94.06 93 ASN A C 1
ATOM 748 O O . ASN A 1 93 ? 29.703 5.670 -22.866 1.00 94.06 93 ASN A O 1
ATOM 752 N N . ALA A 1 94 ? 28.642 6.863 -21.300 1.00 96.12 94 ALA A N 1
ATOM 753 C CA . ALA A 1 94 ? 28.859 8.145 -21.969 1.00 96.12 94 ALA A CA 1
ATOM 754 C C . ALA A 1 94 ? 30.351 8.515 -22.027 1.00 96.12 94 ALA A C 1
ATOM 756 O O . ALA A 1 94 ? 30.819 8.979 -23.062 1.00 96.12 94 ALA A O 1
ATOM 757 N N . ARG A 1 95 ? 31.105 8.262 -20.947 1.00 96.19 95 ARG A N 1
ATOM 758 C CA . ARG A 1 95 ? 32.565 8.455 -20.923 1.00 96.19 95 ARG A CA 1
ATOM 759 C C . ARG A 1 95 ? 33.297 7.491 -21.851 1.00 96.19 95 ARG A C 1
ATOM 761 O O . ARG A 1 95 ? 34.250 7.895 -22.505 1.00 96.19 95 ARG A O 1
ATOM 768 N N . GLU A 1 96 ? 32.880 6.229 -21.900 1.00 96.50 96 GLU A N 1
ATOM 769 C CA . GLU A 1 96 ? 33.455 5.250 -22.826 1.00 96.50 96 GLU A CA 1
ATOM 770 C C . GLU A 1 96 ? 33.205 5.664 -24.280 1.00 96.50 96 GLU A C 1
ATOM 772 O O . GLU A 1 96 ? 34.124 5.633 -25.094 1.00 96.50 96 GLU A O 1
ATOM 777 N N . LEU A 1 97 ? 31.995 6.140 -24.589 1.00 96.31 97 LEU A N 1
ATOM 778 C CA . LEU A 1 97 ? 31.655 6.648 -25.916 1.00 96.31 97 LEU A CA 1
ATOM 779 C C . LEU A 1 97 ? 32.528 7.849 -26.309 1.00 96.31 97 LEU A C 1
ATOM 781 O O . LEU A 1 97 ? 33.035 7.891 -27.425 1.00 96.31 97 LEU A O 1
ATOM 785 N N . GLU A 1 98 ? 32.741 8.790 -25.385 1.00 95.81 98 GLU A N 1
ATOM 786 C CA . GLU A 1 98 ? 33.630 9.942 -25.584 1.00 95.81 98 GLU A CA 1
ATOM 787 C C . GLU A 1 98 ? 35.085 9.499 -25.817 1.00 95.81 98 GLU A C 1
ATOM 789 O O . GLU A 1 98 ? 35.764 10.012 -26.706 1.00 95.81 98 GLU A O 1
ATOM 794 N N . SER A 1 99 ? 35.561 8.493 -25.076 1.00 96.69 99 SER A N 1
ATOM 795 C CA . SER A 1 99 ? 36.897 7.917 -25.277 1.00 96.69 99 SER A CA 1
ATOM 796 C C . SER A 1 99 ? 37.044 7.253 -26.649 1.00 96.69 99 SER A C 1
ATOM 798 O O . SER A 1 99 ? 38.071 7.428 -27.303 1.00 96.69 99 SER A O 1
ATOM 800 N N . LEU A 1 100 ? 36.035 6.502 -27.097 1.00 95.31 100 LEU A N 1
ATOM 801 C CA . LEU A 1 100 ? 36.028 5.852 -28.413 1.00 95.31 100 LEU A CA 1
ATOM 802 C C . LEU A 1 100 ? 35.908 6.860 -29.560 1.00 95.31 100 LEU A C 1
ATOM 804 O O . LEU A 1 100 ? 36.452 6.637 -30.643 1.00 95.31 100 LEU A O 1
ATOM 808 N N . GLU A 1 101 ? 35.194 7.965 -29.349 1.00 95.25 101 GLU A N 1
ATOM 809 C CA . GLU A 1 101 ? 35.149 9.072 -30.302 1.00 95.25 101 GLU A CA 1
ATOM 810 C C . GLU A 1 101 ? 36.532 9.711 -30.438 1.00 95.25 101 GLU A C 1
ATOM 812 O O . GLU A 1 101 ? 37.023 9.870 -31.556 1.00 95.25 101 GLU A O 1
ATOM 817 N N . LEU A 1 102 ? 37.197 9.992 -29.314 1.00 96.81 102 LEU A N 1
ATOM 818 C CA . LEU A 1 102 ? 38.554 10.530 -29.311 1.00 96.81 102 LEU A CA 1
ATOM 819 C C . LEU A 1 102 ? 39.541 9.584 -30.008 1.00 96.81 102 LEU A C 1
ATOM 821 O O . LEU A 1 102 ? 40.348 10.036 -30.819 1.00 96.81 102 LEU A O 1
ATOM 825 N N . GLU A 1 103 ? 39.464 8.280 -29.737 1.00 97.19 103 GLU A N 1
ATOM 826 C CA . GLU A 1 103 ? 40.287 7.270 -30.410 1.00 97.19 103 GLU A CA 1
ATOM 827 C C . GLU A 1 103 ? 40.016 7.233 -31.920 1.00 97.19 103 GLU A C 1
ATOM 829 O O . GLU A 1 103 ? 40.953 7.221 -32.715 1.00 97.19 103 GLU A O 1
ATOM 834 N N . ASN A 1 104 ? 38.751 7.293 -32.348 1.00 93.81 104 ASN A N 1
ATOM 835 C CA . ASN A 1 104 ? 38.410 7.358 -33.771 1.00 93.81 104 ASN A CA 1
ATOM 836 C C . ASN A 1 104 ? 38.948 8.620 -34.446 1.00 93.81 104 ASN A C 1
ATOM 838 O O . ASN A 1 104 ? 39.392 8.551 -35.591 1.00 93.81 104 ASN A O 1
ATOM 842 N N . VAL A 1 105 ? 38.903 9.768 -33.766 1.00 96.00 105 VAL A N 1
ATOM 843 C CA . VAL A 1 105 ? 39.495 11.012 -34.275 1.00 96.00 105 VAL A CA 1
ATOM 844 C C . VAL A 1 105 ? 41.008 10.851 -34.414 1.00 96.00 105 VAL A C 1
ATOM 846 O O . VAL A 1 105 ? 41.542 11.129 -35.481 1.00 96.00 105 VAL A O 1
ATOM 849 N N . GLN A 1 106 ? 41.689 10.299 -33.407 1.00 95.31 106 GLN A N 1
ATOM 850 C CA . GLN A 1 106 ? 43.132 10.040 -33.477 1.00 95.31 106 GLN A CA 1
ATOM 851 C C . GLN A 1 106 ? 43.505 9.063 -34.597 1.00 95.31 106 GLN A C 1
ATOM 853 O O . GLN A 1 106 ? 44.482 9.283 -35.311 1.00 95.31 106 GLN A O 1
ATOM 858 N N . LEU A 1 107 ? 42.732 7.989 -34.775 1.00 93.88 107 LEU A N 1
ATOM 859 C CA . LEU A 1 107 ? 42.941 7.033 -35.860 1.00 93.88 107 LEU A CA 1
ATOM 860 C C . LEU A 1 107 ? 42.707 7.676 -37.226 1.00 93.88 107 LEU A C 1
ATOM 862 O O . LEU A 1 107 ? 43.462 7.388 -38.150 1.00 93.88 107 LEU A O 1
ATOM 866 N N . LYS A 1 108 ? 41.714 8.562 -37.360 1.00 94.44 108 LYS A N 1
ATOM 867 C CA . LYS A 1 108 ? 41.512 9.352 -38.581 1.00 94.44 108 LYS A CA 1
ATOM 868 C C . LYS A 1 108 ? 42.687 10.278 -38.851 1.00 94.44 108 LYS A C 1
ATOM 870 O O . LYS A 1 108 ? 43.235 10.201 -39.939 1.00 94.44 108 LYS A O 1
ATOM 875 N N . ASP A 1 109 ? 43.138 11.048 -37.866 1.00 95.75 109 ASP A N 1
ATOM 876 C CA . ASP A 1 109 ? 44.290 11.944 -38.017 1.00 95.75 109 ASP A CA 1
ATOM 877 C C . ASP A 1 109 ? 45.564 11.160 -38.387 1.00 95.75 109 ASP A C 1
ATOM 879 O O . ASP A 1 109 ? 46.347 11.565 -39.252 1.00 95.75 109 ASP A O 1
ATOM 883 N N . SER A 1 110 ? 45.764 9.991 -37.767 1.00 94.94 110 SER A N 1
ATOM 884 C CA . SER A 1 110 ? 46.863 9.081 -38.097 1.00 94.94 110 SER A CA 1
ATOM 885 C C . SER A 1 110 ? 46.731 8.527 -39.514 1.00 94.94 110 SER A C 1
ATOM 887 O O . SER A 1 110 ? 47.728 8.452 -40.231 1.00 94.94 110 SER A O 1
ATOM 889 N N . ASN A 1 111 ? 45.530 8.122 -39.926 1.00 92.62 111 ASN A N 1
ATOM 890 C CA . ASN A 1 111 ? 45.284 7.592 -41.261 1.00 92.62 111 ASN A CA 1
ATOM 891 C C . ASN A 1 111 ? 45.445 8.685 -42.323 1.00 92.62 111 ASN A C 1
ATOM 893 O O . ASN A 1 111 ? 46.095 8.443 -43.327 1.00 92.62 111 ASN A O 1
ATOM 897 N N . ASP A 1 112 ? 44.969 9.905 -42.069 1.00 93.94 112 ASP A N 1
ATOM 898 C CA . ASP A 1 112 ? 45.170 11.071 -42.933 1.00 93.94 112 ASP A CA 1
ATOM 899 C C . ASP A 1 112 ? 46.661 11.401 -43.064 1.00 93.94 112 ASP A C 1
ATOM 901 O O . ASP A 1 112 ? 47.145 11.700 -44.154 1.00 93.94 112 ASP A O 1
ATOM 905 N N . THR A 1 113 ? 47.430 11.273 -41.980 1.00 92.25 113 THR A N 1
ATOM 906 C CA . THR A 1 113 ? 48.890 11.437 -42.019 1.00 92.25 113 THR A CA 1
ATOM 907 C C . THR A 1 113 ? 49.553 10.367 -42.887 1.00 92.25 113 THR A C 1
ATOM 909 O O . THR A 1 113 ? 50.373 10.697 -43.743 1.00 92.25 113 THR A O 1
ATOM 912 N N . VAL A 1 114 ? 49.191 9.093 -42.708 1.00 91.25 114 VAL A N 1
ATOM 913 C CA . VAL A 1 114 ? 49.708 7.978 -43.522 1.00 91.25 114 VAL A CA 1
ATOM 914 C C . VAL A 1 114 ? 49.282 8.118 -44.986 1.00 91.25 114 VAL A C 1
ATOM 916 O O . VAL A 1 114 ? 50.090 7.898 -45.883 1.00 91.25 114 VAL A O 1
ATOM 919 N N . MET A 1 115 ? 48.044 8.534 -45.244 1.00 86.88 115 MET A N 1
ATOM 920 C CA . ME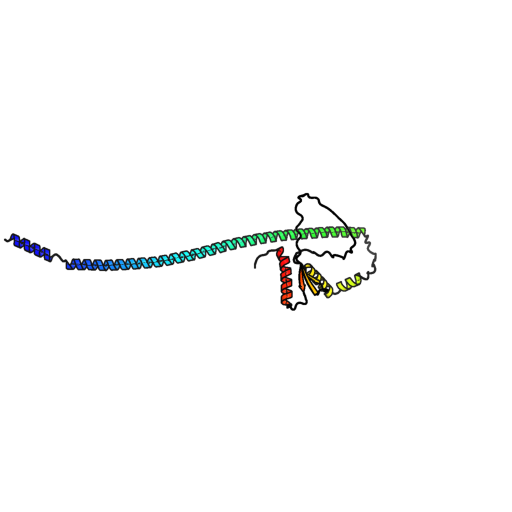T A 1 115 ? 47.505 8.795 -46.576 1.00 86.88 115 MET A CA 1
ATOM 921 C C . MET A 1 115 ? 48.277 9.927 -47.256 1.00 86.88 115 MET A C 1
ATOM 923 O O . MET A 1 115 ? 48.705 9.771 -48.395 1.00 86.88 115 MET A O 1
ATOM 927 N N . ASN A 1 116 ? 48.527 11.034 -46.554 1.00 85.38 116 ASN A N 1
ATOM 928 C CA . ASN A 1 116 ? 49.329 12.143 -47.066 1.00 85.38 116 ASN A CA 1
ATOM 929 C C . ASN A 1 116 ? 50.770 11.705 -47.370 1.00 85.38 116 ASN A C 1
ATOM 931 O O . ASN A 1 116 ? 51.290 12.039 -48.431 1.00 85.38 116 ASN A O 1
ATOM 935 N N . GLN A 1 117 ? 51.385 10.890 -46.505 1.00 86.06 117 GLN A N 1
ATOM 936 C CA . GLN A 1 117 ? 52.703 10.300 -46.768 1.00 86.06 117 GLN A CA 1
ATOM 937 C C . GLN A 1 117 ? 52.687 9.374 -47.990 1.00 86.06 117 GLN A C 1
ATOM 939 O O . GLN A 1 117 ? 53.617 9.406 -48.791 1.00 86.06 117 GLN A O 1
ATOM 944 N N . LEU A 1 118 ? 51.642 8.562 -48.166 1.00 82.12 118 LEU A N 1
ATOM 945 C CA . LEU A 1 118 ? 51.480 7.696 -49.336 1.00 82.12 118 LEU A CA 1
ATOM 946 C C . LEU A 1 118 ? 51.252 8.498 -50.616 1.00 82.12 118 LEU A C 1
ATOM 948 O O . LEU A 1 118 ? 51.804 8.127 -51.643 1.00 82.12 118 LEU A O 1
ATOM 952 N N . ILE A 1 119 ? 50.489 9.590 -50.575 1.00 78.06 119 ILE A N 1
ATOM 953 C CA . ILE A 1 119 ? 50.304 10.502 -51.714 1.00 78.06 119 ILE A CA 1
ATOM 954 C C . ILE A 1 119 ? 51.640 11.158 -52.092 1.00 78.06 119 ILE A C 1
ATOM 956 O O . ILE A 1 119 ? 51.964 11.256 -53.277 1.00 78.06 119 ILE A O 1
ATOM 960 N N . GLU A 1 120 ? 52.440 11.545 -51.095 1.00 77.38 120 GLU A N 1
ATOM 961 C CA . GLU A 1 120 ? 53.781 12.104 -51.286 1.00 77.38 120 GLU A CA 1
ATOM 962 C C . GLU A 1 120 ? 54.759 11.063 -51.873 1.00 77.38 120 GLU A C 1
ATOM 964 O O . GLU A 1 120 ? 55.456 11.348 -52.846 1.00 77.38 120 GLU A O 1
ATOM 969 N N . LEU A 1 121 ? 54.755 9.825 -51.360 1.00 71.12 121 LEU A N 1
ATOM 970 C CA . LEU A 1 121 ? 55.562 8.696 -51.855 1.00 71.12 121 LEU A CA 1
ATOM 971 C C . LEU A 1 121 ? 55.120 8.186 -53.234 1.00 71.12 121 LEU A C 1
ATOM 973 O O . LEU A 1 121 ? 55.959 7.769 -54.032 1.00 71.12 121 LEU A O 1
ATOM 977 N N . ALA A 1 122 ? 53.819 8.209 -53.519 1.00 61.81 122 ALA A N 1
ATOM 978 C CA . ALA A 1 122 ? 53.246 7.806 -54.800 1.00 61.81 122 ALA A CA 1
ATOM 979 C C . ALA A 1 122 ? 53.467 8.852 -55.901 1.00 61.81 122 ALA A C 1
ATOM 981 O O . ALA A 1 122 ? 53.182 8.568 -57.063 1.00 61.81 122 ALA A O 1
ATOM 982 N N . GLY A 1 123 ? 53.998 10.036 -55.567 1.00 53.78 123 GLY A N 1
ATOM 983 C CA . GLY A 1 123 ? 54.432 11.021 -56.550 1.00 53.78 123 GLY A CA 1
ATOM 984 C C . GLY A 1 123 ? 53.305 11.482 -57.473 1.00 53.78 123 GLY A C 1
ATOM 985 O O . GLY A 1 123 ? 53.469 11.469 -58.694 1.00 53.78 123 GLY A O 1
ATOM 986 N N . TYR A 1 124 ? 52.168 11.905 -56.910 1.00 47.16 124 TYR A N 1
ATOM 987 C CA . TYR A 1 124 ? 51.137 12.609 -57.676 1.00 47.16 124 TYR A CA 1
ATOM 988 C C . TYR A 1 124 ? 51.630 14.012 -58.057 1.00 47.16 124 TYR A C 1
ATOM 990 O O . TYR A 1 124 ? 51.324 15.013 -57.416 1.00 47.16 124 TYR A O 1
ATOM 998 N N . ASN A 1 125 ? 52.398 14.081 -59.144 1.00 46.28 125 ASN A N 1
ATOM 999 C CA . ASN A 1 125 ? 52.388 15.257 -59.999 1.00 46.28 125 ASN A CA 1
ATOM 1000 C C . ASN A 1 125 ? 51.001 15.335 -60.649 1.00 46.28 125 ASN A C 1
ATOM 1002 O O . ASN A 1 125 ? 50.534 14.370 -61.259 1.00 46.28 125 ASN A O 1
ATOM 1006 N N . GLU A 1 126 ? 50.350 16.491 -60.532 1.00 47.91 126 GLU A N 1
ATOM 1007 C CA . GLU A 1 126 ? 49.227 16.859 -61.389 1.00 47.91 126 GLU A CA 1
ATOM 1008 C C . GLU A 1 126 ? 49.628 16.578 -62.850 1.00 47.91 126 GLU A C 1
ATOM 1010 O O . GLU A 1 126 ? 50.659 17.075 -63.304 1.00 47.91 126 GLU A O 1
ATOM 1015 N N . ASN A 1 127 ? 48.830 15.778 -63.568 1.00 48.38 127 ASN A N 1
ATOM 1016 C CA . ASN A 1 127 ? 49.019 15.268 -64.943 1.00 48.38 127 ASN A CA 1
ATOM 1017 C C . ASN A 1 127 ? 49.566 13.829 -65.038 1.00 48.38 127 ASN A C 1
ATOM 1019 O O . ASN A 1 127 ? 50.728 13.606 -65.371 1.00 48.38 127 ASN A O 1
ATOM 1023 N N . GLY A 1 128 ? 48.701 12.825 -64.862 1.00 37.94 128 GLY A N 1
ATOM 1024 C CA . GLY A 1 128 ? 49.100 11.434 -65.104 1.00 37.94 128 GLY A CA 1
ATOM 1025 C C . GLY A 1 128 ? 47.966 10.421 -65.025 1.00 37.94 128 GLY A C 1
ATOM 1026 O O . GLY A 1 128 ? 47.746 9.797 -64.000 1.00 37.94 128 GLY A O 1
ATOM 1027 N N . HIS A 1 129 ? 47.257 10.267 -66.135 1.00 51.31 129 HIS A N 1
ATOM 1028 C CA . HIS A 1 129 ? 46.243 9.254 -66.422 1.00 51.31 129 HIS A CA 1
ATOM 1029 C C . HIS A 1 129 ? 46.730 7.817 -66.134 1.00 51.31 129 HIS A C 1
ATOM 1031 O O . HIS A 1 129 ? 47.702 7.393 -66.749 1.00 51.31 129 HIS A O 1
ATOM 1037 N N . MET A 1 130 ? 46.023 7.046 -65.298 1.00 47.97 130 MET A N 1
ATOM 1038 C CA . MET A 1 130 ? 46.092 5.573 -65.291 1.00 47.97 130 MET A CA 1
ATOM 1039 C C . MET A 1 130 ? 44.716 4.982 -64.964 1.00 47.97 130 MET A C 1
ATOM 1041 O O . MET A 1 130 ? 44.419 4.606 -63.833 1.00 47.97 130 MET A O 1
ATOM 1045 N N . GLY A 1 131 ? 43.872 4.897 -65.994 1.00 44.41 131 GLY A N 1
ATOM 1046 C CA . GLY A 1 131 ? 42.834 3.876 -66.053 1.00 44.41 131 GLY A CA 1
ATOM 1047 C C . GLY A 1 131 ? 43.498 2.528 -66.332 1.00 44.41 131 GLY A C 1
ATOM 1048 O O . GLY A 1 131 ? 44.056 2.323 -67.410 1.00 44.41 131 GLY A O 1
ATOM 1049 N N . GLY A 1 132 ? 43.468 1.627 -65.354 1.00 48.78 132 GLY A N 1
ATOM 1050 C CA . GLY A 1 132 ? 43.637 0.197 -65.603 1.00 48.78 132 GLY A CA 1
ATOM 1051 C C . GLY A 1 132 ? 42.314 -0.384 -66.123 1.00 48.78 132 GLY A C 1
ATOM 1052 O O . GLY A 1 132 ? 41.257 0.108 -65.728 1.00 48.78 132 GLY A O 1
ATOM 1053 N N . PRO A 1 133 ? 42.337 -1.376 -67.029 1.00 50.72 133 PRO A N 1
ATOM 1054 C CA . PRO A 1 133 ? 41.117 -1.974 -67.559 1.00 50.72 133 PRO A CA 1
ATOM 1055 C C . PRO A 1 133 ? 40.386 -2.728 -66.434 1.00 50.72 133 PRO A C 1
ATOM 1057 O O . PRO A 1 133 ? 41.048 -3.471 -65.703 1.00 50.72 133 PRO A O 1
ATOM 1060 N N . PRO A 1 134 ? 39.060 -2.561 -66.284 1.00 49.00 134 PRO A N 1
ATOM 1061 C CA . PRO A 1 134 ? 38.303 -3.255 -65.254 1.00 49.00 134 PRO A CA 1
ATOM 1062 C C . PRO A 1 134 ? 38.362 -4.758 -65.524 1.00 49.00 134 PRO A C 1
ATOM 1064 O O . PRO A 1 134 ? 38.127 -5.237 -66.637 1.00 49.00 134 PRO A O 1
ATOM 1067 N N . THR A 1 135 ? 38.736 -5.517 -64.505 1.00 57.75 135 THR A N 1
ATOM 1068 C CA . THR A 1 135 ? 38.590 -6.969 -64.500 1.00 57.75 135 THR A CA 1
ATOM 1069 C C . THR A 1 135 ? 37.094 -7.289 -64.510 1.00 57.75 135 THR A C 1
ATOM 1071 O O . THR A 1 135 ? 36.314 -6.664 -63.800 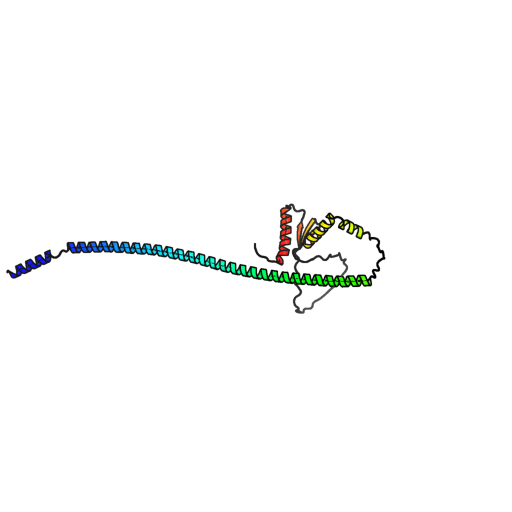1.00 57.75 135 THR A O 1
ATOM 1074 N N . ALA A 1 136 ? 36.672 -8.281 -65.299 1.00 54.00 136 ALA A N 1
ATOM 1075 C CA . ALA A 1 136 ? 35.259 -8.648 -65.491 1.00 54.00 136 ALA A CA 1
ATOM 1076 C C . ALA A 1 136 ? 34.489 -9.009 -64.195 1.00 54.00 136 ALA A C 1
ATOM 1078 O O . ALA A 1 136 ? 33.272 -9.143 -64.222 1.00 54.00 136 ALA A O 1
ATOM 1079 N N . LEU A 1 137 ? 35.189 -9.153 -63.065 1.00 52.59 137 LEU A N 1
ATOM 1080 C CA . LEU A 1 137 ? 34.607 -9.360 -61.736 1.00 52.59 137 LEU A CA 1
ATOM 1081 C C . LEU A 1 137 ? 34.174 -8.040 -61.065 1.00 52.59 137 LEU A C 1
ATOM 1083 O O . LEU A 1 137 ? 33.206 -8.032 -60.313 1.00 52.59 137 LEU A O 1
ATOM 1087 N N . GLU A 1 138 ? 34.828 -6.914 -61.371 1.00 54.16 138 GLU A N 1
ATOM 1088 C CA . GLU A 1 138 ? 34.479 -5.591 -60.827 1.00 54.16 138 GLU A CA 1
ATOM 1089 C C . GLU A 1 138 ? 33.266 -4.968 -61.534 1.00 54.16 138 GLU A C 1
ATOM 1091 O O . GLU A 1 138 ? 32.545 -4.169 -60.937 1.00 54.16 138 GLU A O 1
ATOM 1096 N N . GLU A 1 139 ? 33.007 -5.331 -62.795 1.00 54.97 139 GLU A N 1
ATOM 1097 C CA . GLU A 1 139 ? 31.814 -4.878 -63.526 1.00 54.97 139 GLU A CA 1
ATOM 1098 C C . GLU A 1 139 ? 30.531 -5.511 -62.972 1.00 54.97 139 GLU A C 1
ATOM 1100 O O . GLU A 1 139 ? 29.500 -4.842 -62.901 1.00 54.97 139 GLU A O 1
ATOM 1105 N N . GLU A 1 140 ? 30.594 -6.763 -62.514 1.00 57.09 140 GLU A N 1
ATOM 1106 C CA . GLU A 1 140 ? 29.443 -7.462 -61.936 1.00 57.09 140 GLU A CA 1
ATOM 1107 C C . GLU A 1 140 ? 29.159 -6.979 -60.501 1.00 57.09 140 GLU A C 1
ATOM 1109 O O . GLU A 1 140 ? 28.007 -6.717 -60.149 1.00 57.09 140 GLU A O 1
ATOM 1114 N N . GLU A 1 141 ? 30.200 -6.725 -59.699 1.00 56.81 141 GLU A N 1
ATOM 1115 C CA . GLU A 1 141 ? 30.054 -6.113 -58.371 1.00 56.81 141 GLU A CA 1
ATOM 1116 C C . GLU A 1 141 ? 29.580 -4.653 -58.441 1.00 56.81 141 GLU A C 1
ATOM 1118 O O . GLU A 1 141 ? 28.681 -4.266 -57.688 1.00 56.81 141 GLU A O 1
ATOM 1123 N N . ASN A 1 142 ? 30.095 -3.842 -59.375 1.00 57.81 142 ASN A N 1
ATOM 1124 C CA . ASN A 1 142 ? 29.607 -2.474 -59.572 1.00 57.81 142 ASN A CA 1
ATOM 1125 C C . ASN A 1 142 ? 28.179 -2.437 -60.126 1.00 57.81 142 ASN A C 1
ATOM 1127 O O . ASN A 1 142 ? 27.407 -1.565 -59.729 1.00 57.81 142 ASN A O 1
ATOM 1131 N N . ALA A 1 143 ? 27.783 -3.387 -60.980 1.00 60.94 143 ALA A N 1
ATOM 1132 C CA . ALA A 1 143 ? 26.402 -3.495 -61.446 1.00 60.94 143 ALA A CA 1
ATOM 1133 C C . ALA A 1 143 ? 25.436 -3.788 -60.282 1.00 60.94 143 ALA A C 1
ATOM 1135 O O . ALA A 1 143 ? 24.402 -3.129 -60.164 1.00 60.94 143 ALA A O 1
ATOM 1136 N N . ILE A 1 144 ? 25.805 -4.685 -59.362 1.00 58.28 144 ILE A N 1
ATOM 1137 C CA . ILE A 1 144 ? 25.007 -5.021 -58.169 1.00 58.28 144 ILE A CA 1
ATOM 1138 C C . ILE A 1 144 ? 24.994 -3.871 -57.143 1.00 58.28 144 ILE A C 1
ATOM 1140 O O . ILE A 1 144 ? 23.977 -3.629 -56.494 1.00 58.28 144 ILE A O 1
ATOM 1144 N N . LEU A 1 145 ? 26.093 -3.123 -57.003 1.00 57.84 145 LEU A N 1
ATOM 1145 C CA . LEU A 1 145 ? 26.182 -1.958 -56.108 1.00 57.84 145 LEU A CA 1
ATOM 1146 C C . LEU A 1 145 ? 25.514 -0.693 -56.674 1.00 57.84 145 LEU A C 1
ATOM 1148 O O . LEU A 1 145 ? 25.175 0.211 -55.904 1.00 57.84 145 LEU A O 1
ATOM 1152 N N . SER A 1 146 ? 25.314 -0.628 -57.994 1.00 64.88 146 SER A N 1
ATOM 1153 C CA . SER A 1 146 ? 24.658 0.493 -58.679 1.00 64.88 146 SER A CA 1
ATOM 1154 C C . SER A 1 146 ? 23.126 0.436 -58.641 1.00 64.88 146 SER A C 1
ATOM 1156 O O . SER A 1 146 ? 22.481 1.481 -58.746 1.00 64.88 146 SER A O 1
ATOM 1158 N N . ASP A 1 147 ? 22.534 -0.744 -58.417 1.00 72.56 147 ASP A N 1
ATOM 1159 C CA . ASP A 1 147 ? 21.096 -0.883 -58.180 1.00 72.56 147 ASP A CA 1
ATOM 1160 C C . ASP A 1 147 ? 20.764 -0.613 -56.693 1.00 72.56 147 ASP A C 1
ATOM 1162 O O . ASP A 1 147 ? 21.176 -1.371 -55.803 1.00 72.56 147 ASP A O 1
ATOM 1166 N N . PRO A 1 148 ? 19.994 0.449 -56.376 1.00 73.12 148 PRO A N 1
ATOM 1167 C CA . PRO A 1 148 ? 19.615 0.767 -55.001 1.00 73.12 148 PRO A CA 1
ATOM 1168 C C . PRO A 1 148 ? 18.828 -0.360 -54.311 1.00 73.12 148 PRO A C 1
ATOM 1170 O O . PRO A 1 148 ? 18.892 -0.476 -53.084 1.00 73.12 148 PRO A O 1
ATOM 1173 N N . VAL A 1 149 ? 18.112 -1.207 -55.061 1.00 74.75 149 VAL A N 1
ATOM 1174 C CA . VAL A 1 149 ? 17.346 -2.335 -54.507 1.00 74.75 149 VAL A CA 1
ATOM 1175 C C . VAL A 1 149 ? 18.274 -3.484 -54.118 1.00 74.75 149 VAL A C 1
ATOM 1177 O O . VAL A 1 149 ? 18.162 -4.021 -53.013 1.00 74.75 149 VAL A O 1
ATOM 1180 N N . ALA A 1 150 ? 19.227 -3.829 -54.983 1.00 73.19 150 ALA A N 1
ATOM 1181 C CA . ALA A 1 150 ? 20.224 -4.858 -54.711 1.00 73.19 150 ALA A CA 1
ATOM 1182 C C . ALA A 1 150 ? 21.128 -4.476 -53.528 1.00 73.19 150 ALA A C 1
ATOM 1184 O O . ALA A 1 150 ? 21.328 -5.288 -52.621 1.00 73.19 150 ALA A O 1
ATOM 1185 N N . ARG A 1 151 ? 21.564 -3.211 -53.450 1.00 74.62 151 ARG A N 1
ATOM 1186 C CA . ARG A 1 151 ? 22.313 -2.685 -52.298 1.00 74.62 151 ARG A CA 1
ATOM 1187 C C . ARG A 1 151 ? 21.519 -2.787 -50.994 1.00 74.62 151 ARG A C 1
ATOM 1189 O O . ARG A 1 151 ? 22.061 -3.211 -49.974 1.00 74.62 151 ARG A O 1
ATOM 1196 N N . ALA A 1 152 ? 20.235 -2.427 -51.010 1.00 75.19 152 ALA A N 1
ATOM 1197 C CA . ALA A 1 152 ? 19.375 -2.542 -49.833 1.00 75.19 152 ALA A CA 1
ATOM 1198 C C . ALA A 1 152 ? 19.162 -4.005 -49.409 1.00 75.19 152 ALA A C 1
ATOM 1200 O O . ALA A 1 152 ? 19.168 -4.301 -48.215 1.00 75.19 152 ALA A O 1
ATOM 1201 N N . ASN A 1 153 ? 19.012 -4.926 -50.363 1.00 76.62 153 ASN A N 1
ATOM 1202 C CA . ASN A 1 153 ? 18.874 -6.354 -50.080 1.00 76.62 153 ASN A CA 1
ATOM 1203 C C . ASN A 1 153 ? 20.166 -6.959 -49.524 1.00 76.62 153 ASN A C 1
ATOM 1205 O O . ASN A 1 153 ? 20.105 -7.721 -48.565 1.00 76.62 153 ASN A O 1
ATOM 1209 N N . LEU A 1 154 ? 21.329 -6.569 -50.047 1.00 78.25 154 LEU A N 1
ATOM 1210 C CA . LEU A 1 154 ? 22.627 -7.000 -49.529 1.00 78.25 154 LEU A CA 1
ATOM 1211 C C . LEU A 1 154 ? 22.852 -6.499 -48.096 1.00 78.25 154 LEU A C 1
ATOM 1213 O O . LEU A 1 154 ? 23.234 -7.281 -47.228 1.00 78.25 154 LEU A O 1
ATOM 1217 N N . LEU A 1 155 ? 22.520 -5.235 -47.817 1.00 79.25 155 LEU A N 1
ATOM 1218 C CA . LEU A 1 155 ? 22.558 -4.681 -46.459 1.00 79.25 155 LEU A CA 1
ATOM 1219 C C . LEU A 1 155 ? 21.584 -5.399 -45.516 1.00 79.25 155 LEU A C 1
ATOM 1221 O O . LEU A 1 155 ? 21.941 -5.703 -44.381 1.00 79.25 155 LEU A O 1
ATOM 1225 N N . ARG A 1 156 ? 20.368 -5.717 -45.978 1.00 78.50 156 ARG A N 1
ATOM 1226 C CA . ARG A 1 156 ? 19.399 -6.507 -45.201 1.00 78.50 156 ARG A CA 1
ATOM 1227 C C . ARG A 1 156 ? 19.926 -7.906 -44.902 1.00 78.50 156 ARG A C 1
ATOM 1229 O O . ARG A 1 156 ? 19.840 -8.341 -43.761 1.00 78.50 156 ARG A O 1
ATOM 1236 N N . LEU A 1 157 ? 20.503 -8.590 -45.887 1.00 79.88 157 LEU A N 1
ATOM 1237 C CA . LEU A 1 157 ? 21.095 -9.918 -45.710 1.00 79.88 157 LEU A CA 1
ATOM 1238 C C . LEU A 1 157 ? 22.272 -9.887 -44.731 1.00 79.88 157 LEU A C 1
ATOM 1240 O O . LEU A 1 157 ? 22.359 -10.745 -43.856 1.00 79.88 157 LEU A O 1
ATOM 1244 N N . GLN A 1 158 ? 23.141 -8.878 -44.823 1.00 77.12 158 GLN A N 1
ATOM 1245 C CA . GLN A 1 158 ? 24.225 -8.675 -43.860 1.00 77.12 158 GLN A CA 1
ATOM 1246 C C . GLN A 1 158 ? 23.692 -8.411 -42.449 1.00 77.12 158 GLN A C 1
ATOM 1248 O O . GLN A 1 158 ? 24.212 -8.972 -41.487 1.00 77.12 158 GLN A O 1
ATOM 1253 N N . LEU A 1 159 ? 22.623 -7.622 -42.322 1.00 78.12 159 LEU A N 1
ATOM 1254 C CA . LEU A 1 159 ? 21.984 -7.348 -41.041 1.00 78.12 159 LEU A CA 1
ATOM 1255 C C . LEU A 1 159 ? 21.345 -8.612 -40.445 1.00 78.12 159 LEU A C 1
ATOM 1257 O O . LEU A 1 159 ? 21.610 -8.927 -39.288 1.00 78.12 159 LEU A O 1
ATOM 1261 N N . TYR A 1 160 ? 20.593 -9.394 -41.222 1.00 79.31 160 TYR A N 1
ATOM 1262 C CA . TYR A 1 160 ? 20.035 -10.672 -40.757 1.00 79.31 160 TYR A CA 1
ATOM 1263 C C . TYR A 1 160 ? 21.126 -11.669 -40.354 1.00 79.31 160 TYR A C 1
ATOM 1265 O O . TYR A 1 160 ? 21.017 -12.313 -39.312 1.00 79.31 160 TYR A O 1
ATOM 1273 N N . ARG A 1 161 ? 22.231 -11.717 -41.105 1.00 76.38 161 ARG A N 1
ATOM 1274 C CA . ARG A 1 161 ? 23.398 -12.530 -40.754 1.00 76.38 161 ARG A CA 1
ATOM 1275 C C . ARG A 1 161 ? 24.057 -12.064 -39.455 1.00 76.38 161 ARG A C 1
ATOM 1277 O O . ARG A 1 161 ? 24.448 -12.897 -38.645 1.00 76.38 161 ARG A O 1
ATOM 1284 N N . SER A 1 162 ? 24.149 -10.752 -39.226 1.00 75.31 162 SER A N 1
ATOM 1285 C CA . SER A 1 162 ? 24.676 -10.189 -37.972 1.00 75.31 162 SER A CA 1
ATOM 1286 C C . SER A 1 162 ? 23.781 -10.475 -36.760 1.00 75.31 162 SER A C 1
ATOM 1288 O O . SER A 1 162 ? 24.276 -10.576 -35.643 1.00 75.31 162 SER A O 1
ATOM 1290 N N . LEU A 1 163 ? 22.479 -10.682 -36.987 1.00 75.50 163 LEU A N 1
ATOM 1291 C CA . LEU A 1 163 ? 21.518 -11.136 -35.977 1.00 75.50 163 LEU A CA 1
ATOM 1292 C C . LEU A 1 163 ? 21.592 -12.651 -35.715 1.00 75.50 163 LEU A C 1
ATOM 1294 O O . LEU A 1 163 ? 20.791 -13.174 -34.944 1.00 75.50 163 LEU A O 1
ATOM 1298 N N . GLY A 1 164 ? 22.530 -13.357 -36.353 1.00 74.50 164 GLY A N 1
ATOM 1299 C CA . GLY A 1 164 ? 22.725 -14.795 -36.186 1.00 74.50 164 GLY A CA 1
ATOM 1300 C C . GLY A 1 164 ? 21.761 -15.653 -37.003 1.00 74.50 164 GLY A C 1
ATOM 1301 O O . GLY A 1 164 ? 21.660 -16.846 -36.733 1.00 74.50 164 GLY A O 1
ATOM 1302 N N . VAL A 1 165 ? 21.058 -15.074 -37.984 1.00 80.00 165 VAL A N 1
ATOM 1303 C CA . VAL A 1 165 ? 20.111 -15.790 -38.847 1.00 80.00 165 VAL A CA 1
ATOM 1304 C C . VAL A 1 165 ? 20.797 -16.181 -40.154 1.00 80.00 165 VAL A C 1
ATOM 1306 O O . VAL A 1 165 ? 21.228 -15.313 -40.918 1.00 80.00 165 VAL A O 1
ATOM 1309 N N . SER A 1 166 ? 20.876 -17.479 -40.442 1.00 79.69 166 SER A N 1
ATOM 1310 C CA . SER A 1 166 ? 21.342 -18.001 -41.730 1.00 79.69 166 SER A CA 1
ATOM 1311 C C . SER A 1 166 ? 20.276 -18.872 -42.392 1.00 79.69 166 SER A C 1
ATOM 1313 O O . SER A 1 166 ? 19.569 -19.646 -41.751 1.00 79.69 166 SER A O 1
ATOM 1315 N N . LEU A 1 167 ? 20.137 -18.701 -43.705 1.00 78.69 167 LEU A N 1
ATOM 1316 C CA . LEU A 1 167 ? 19.226 -19.468 -44.548 1.00 78.69 167 LEU A CA 1
ATOM 1317 C C . LEU A 1 167 ? 20.040 -20.525 -45.281 1.00 78.69 167 LEU A C 1
ATOM 1319 O O . LEU A 1 167 ? 20.937 -20.176 -46.050 1.00 78.69 167 LEU A O 1
ATOM 1323 N N . ASP A 1 168 ? 19.707 -21.794 -45.076 1.00 80.88 168 ASP A N 1
ATOM 1324 C CA . ASP A 1 168 ? 20.187 -22.864 -45.935 1.00 80.88 168 ASP A CA 1
ATOM 1325 C C . ASP A 1 168 ? 19.090 -23.241 -46.930 1.00 80.88 168 ASP A C 1
ATOM 1327 O O . ASP A 1 168 ? 18.146 -23.976 -46.638 1.00 80.88 168 ASP A O 1
ATOM 1331 N N . VAL A 1 169 ? 19.231 -22.702 -48.138 1.00 75.31 169 VAL A N 1
ATOM 1332 C CA . VAL A 1 169 ? 18.306 -22.941 -49.251 1.00 75.31 169 VAL A CA 1
ATOM 1333 C C . VAL A 1 169 ? 18.374 -24.399 -49.726 1.00 75.31 169 VAL A C 1
ATOM 1335 O O . VAL A 1 169 ? 17.408 -24.895 -50.296 1.00 75.31 169 VAL A O 1
ATOM 1338 N N . SER A 1 170 ? 19.483 -25.109 -49.484 1.00 73.62 170 SER A N 1
ATOM 1339 C CA . SER A 1 170 ? 19.660 -26.491 -49.948 1.00 73.62 170 SER A CA 1
ATOM 1340 C C . SER A 1 170 ? 18.905 -27.515 -49.096 1.00 73.62 170 SER A C 1
ATOM 1342 O O . SER A 1 170 ? 18.430 -28.519 -49.626 1.00 73.62 170 SER A O 1
ATOM 1344 N N . SER A 1 171 ? 18.742 -27.236 -47.800 1.00 70.69 171 SER A N 1
ATOM 1345 C CA . SER A 1 171 ? 17.995 -28.069 -46.849 1.00 70.69 171 SER A CA 1
ATOM 1346 C C . SER A 1 171 ? 16.633 -27.483 -46.453 1.00 70.69 171 SER A C 1
ATOM 1348 O O . SER A 1 171 ? 15.908 -28.106 -45.679 1.00 70.69 171 SER A O 1
ATOM 1350 N N . ASN A 1 172 ? 16.281 -26.310 -46.996 1.00 79.19 172 ASN A N 1
ATOM 1351 C CA . ASN A 1 172 ? 15.071 -25.539 -46.695 1.00 79.19 172 ASN A CA 1
ATOM 1352 C C . ASN A 1 172 ? 14.874 -25.272 -45.190 1.00 79.19 172 ASN A C 1
ATOM 1354 O O . ASN A 1 172 ? 13.765 -25.330 -44.649 1.00 79.19 172 ASN A O 1
ATOM 1358 N N . GLN A 1 173 ? 15.980 -24.992 -44.503 1.00 80.69 173 GLN A N 1
ATOM 1359 C CA . GLN A 1 173 ? 16.019 -24.746 -43.066 1.00 80.69 173 GLN A CA 1
ATOM 1360 C C . GLN A 1 173 ? 16.626 -23.379 -42.761 1.00 80.69 173 GLN A C 1
ATOM 1362 O O . GLN A 1 173 ? 17.516 -22.873 -43.448 1.00 80.69 173 GLN A O 1
ATOM 1367 N N . LEU A 1 174 ? 16.117 -22.773 -41.696 1.00 80.38 174 LEU A N 1
ATOM 1368 C CA . LEU A 1 174 ? 16.612 -21.536 -41.118 1.00 80.38 174 LEU A CA 1
ATOM 1369 C C . LEU A 1 174 ? 17.380 -21.866 -39.838 1.00 80.38 174 LEU A C 1
ATOM 1371 O O . LEU A 1 174 ? 16.813 -22.459 -38.922 1.00 80.38 174 LEU A O 1
ATOM 1375 N N . PHE A 1 175 ? 18.636 -21.444 -39.745 1.00 80.06 175 PHE A N 1
ATOM 1376 C CA . PHE A 1 175 ? 19.448 -21.599 -38.541 1.00 80.06 175 PHE A CA 1
ATOM 1377 C C . PHE A 1 175 ? 19.548 -20.272 -37.786 1.00 80.06 175 PHE A C 1
ATOM 1379 O O . PHE A 1 175 ? 19.712 -19.207 -38.384 1.00 80.06 175 PHE A O 1
ATOM 1386 N N . ILE A 1 176 ? 19.450 -20.341 -36.459 1.00 80.88 176 ILE A N 1
ATOM 1387 C CA . ILE A 1 176 ? 19.541 -19.198 -35.551 1.00 80.88 176 ILE A CA 1
ATOM 1388 C C . ILE A 1 176 ? 20.619 -19.500 -34.512 1.00 80.88 176 ILE A C 1
ATOM 1390 O O . ILE A 1 176 ? 20.456 -20.391 -33.678 1.00 80.88 176 ILE A O 1
ATOM 1394 N N . ALA A 1 177 ? 21.721 -18.756 -34.553 1.00 75.81 177 ALA A N 1
ATOM 1395 C CA . ALA A 1 177 ? 22.782 -18.837 -33.556 1.00 75.81 177 ALA A CA 1
ATOM 1396 C C . ALA A 1 177 ? 22.468 -17.900 -32.377 1.00 75.81 177 ALA A C 1
ATOM 1398 O O . ALA A 1 177 ? 22.545 -16.678 -32.496 1.00 75.81 177 ALA A O 1
ATOM 1399 N N . SER A 1 178 ? 22.116 -18.470 -31.222 1.00 60.16 178 SER A N 1
ATOM 1400 C CA . SER A 1 178 ? 21.857 -17.716 -29.992 1.00 60.16 178 SER A CA 1
ATOM 1401 C C . SER A 1 178 ? 23.144 -17.597 -29.169 1.00 60.16 178 SER A C 1
ATOM 1403 O O . SER A 1 178 ? 23.397 -18.393 -28.266 1.00 60.16 178 SER A O 1
ATOM 1405 N N . GLY A 1 179 ? 23.968 -16.599 -29.486 1.00 50.31 179 GLY A N 1
ATOM 1406 C CA . GLY A 1 179 ? 25.190 -16.264 -28.752 1.00 50.31 179 GLY A CA 1
ATOM 1407 C C . GLY A 1 179 ? 25.979 -15.196 -29.501 1.00 50.31 179 GLY A C 1
ATOM 1408 O O . GLY A 1 179 ? 26.379 -15.413 -30.639 1.00 50.31 179 GLY A O 1
ATOM 1409 N N . GLY A 1 180 ? 26.149 -14.018 -28.900 1.00 45.28 180 GLY A N 1
ATOM 1410 C CA . GLY A 1 180 ? 26.806 -12.878 -29.540 1.00 45.28 180 GLY A CA 1
ATOM 1411 C C . GLY A 1 180 ? 28.278 -13.149 -29.865 1.00 45.28 180 GLY A C 1
ATOM 1412 O O . GLY A 1 180 ? 29.123 -13.119 -28.977 1.00 45.28 180 GLY A O 1
ATOM 1413 N N . GLY A 1 181 ? 28.575 -13.377 -31.143 1.00 37.56 181 GLY A N 1
ATOM 1414 C CA . GLY A 1 181 ? 29.927 -13.462 -31.695 1.00 37.56 181 GLY A CA 1
ATOM 1415 C C . GLY A 1 181 ? 29.947 -14.235 -33.021 1.00 37.56 181 GLY A C 1
ATOM 1416 O O . GLY A 1 181 ? 29.183 -15.186 -33.173 1.00 37.56 181 GLY A O 1
ATOM 1417 N N . PRO A 1 182 ? 30.776 -13.851 -34.010 1.00 44.44 182 PRO A N 1
ATOM 1418 C CA . PRO A 1 182 ? 30.764 -14.469 -35.330 1.00 44.44 182 PRO A CA 1
ATOM 1419 C C . PRO A 1 182 ? 31.417 -15.854 -35.267 1.00 44.44 182 PRO A C 1
ATOM 1421 O O . PRO A 1 182 ? 32.631 -15.989 -35.388 1.00 44.44 182 PRO A O 1
ATOM 1424 N N . ALA A 1 183 ? 30.611 -16.895 -35.092 1.00 41.16 183 ALA A N 1
ATOM 1425 C CA . ALA A 1 183 ? 31.057 -18.277 -35.198 1.00 41.16 183 ALA A CA 1
ATOM 1426 C C . ALA A 1 183 ? 30.521 -18.896 -36.495 1.00 41.16 183 ALA A C 1
ATOM 1428 O O . ALA A 1 183 ? 29.468 -19.524 -36.499 1.00 41.16 183 ALA A O 1
ATOM 1429 N N . PHE A 1 184 ? 31.253 -18.717 -37.598 1.00 39.50 184 PHE A N 1
ATOM 1430 C CA . PHE A 1 184 ? 31.451 -19.814 -38.550 1.00 39.50 184 PHE A CA 1
ATOM 1431 C C . PHE A 1 184 ? 32.708 -19.576 -39.394 1.00 39.50 184 PHE A C 1
ATOM 1433 O O . PHE A 1 184 ? 32.729 -18.744 -40.304 1.00 39.50 184 PHE A O 1
ATOM 1440 N N . GLN A 1 185 ? 33.763 -20.321 -39.054 1.00 33.53 185 GLN A N 1
ATOM 1441 C CA . GLN A 1 185 ? 34.827 -20.680 -39.982 1.00 33.53 185 GLN A CA 1
ATOM 1442 C C . GLN A 1 185 ? 34.204 -21.547 -41.076 1.00 33.53 185 GLN A C 1
ATOM 1444 O O . GLN A 1 185 ? 33.471 -22.490 -40.798 1.00 33.53 185 GLN A O 1
ATOM 1449 N N . THR A 1 186 ? 34.470 -21.206 -42.328 1.00 33.84 186 THR A N 1
ATOM 1450 C CA . THR A 1 186 ? 34.193 -22.078 -43.462 1.00 33.84 186 THR A CA 1
ATOM 1451 C C . THR A 1 186 ? 35.119 -23.289 -43.374 1.00 33.84 186 THR A C 1
ATOM 1453 O O . THR A 1 186 ? 36.292 -23.176 -43.731 1.00 33.84 186 THR A O 1
ATOM 1456 N N . ASP A 1 187 ? 34.612 -24.430 -42.912 1.00 30.73 187 ASP A N 1
ATOM 1457 C CA . ASP A 1 187 ? 35.282 -25.711 -43.122 1.00 30.73 187 ASP A CA 1
ATOM 1458 C C . ASP A 1 187 ? 35.195 -26.066 -44.611 1.00 30.73 187 ASP A C 1
ATOM 1460 O O . ASP A 1 187 ? 34.157 -26.457 -45.148 1.00 30.73 187 ASP A O 1
ATOM 1464 N N . THR A 1 188 ? 36.316 -25.878 -45.299 1.00 37.25 188 THR A N 1
ATOM 1465 C CA . THR A 1 188 ? 36.611 -26.498 -46.587 1.00 37.25 188 THR A CA 1
ATOM 1466 C C . THR A 1 188 ? 36.788 -28.013 -46.400 1.00 37.25 188 THR A C 1
ATOM 1468 O O . THR A 1 188 ? 37.357 -28.455 -45.402 1.00 37.25 188 THR A O 1
ATOM 1471 N N . PRO A 1 189 ? 36.346 -28.849 -47.358 1.00 33.81 189 PRO A N 1
ATOM 1472 C CA . PRO A 1 189 ? 36.448 -30.297 -47.234 1.00 33.81 189 PRO A CA 1
ATOM 1473 C C . PRO A 1 189 ? 37.909 -30.730 -47.402 1.00 33.81 189 PRO A C 1
ATOM 1475 O O . PRO A 1 189 ? 38.468 -30.611 -48.494 1.00 33.81 189 PRO A O 1
ATOM 1478 N N . GLN A 1 190 ? 38.535 -31.241 -46.336 1.00 32.25 190 GLN A N 1
ATOM 1479 C CA . GLN A 1 190 ? 39.885 -31.797 -46.406 1.00 32.25 190 GLN A CA 1
ATOM 1480 C C . GLN A 1 190 ? 39.869 -33.329 -46.463 1.00 32.2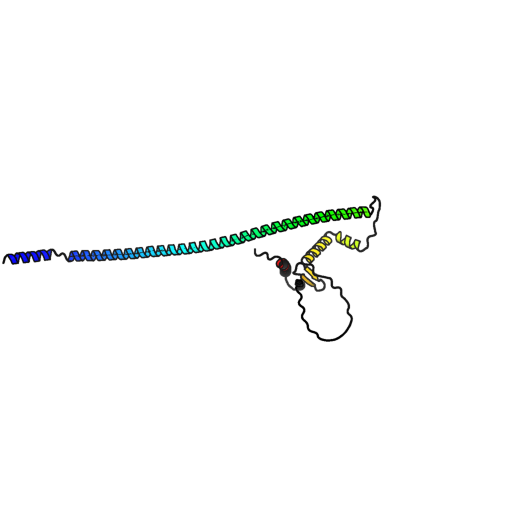5 190 GLN A C 1
ATOM 1482 O O . GLN A 1 190 ? 39.370 -34.042 -45.595 1.00 32.25 190 GLN A O 1
ATOM 1487 N N . THR A 1 191 ? 40.431 -33.795 -47.566 1.00 33.03 191 THR A N 1
ATOM 1488 C CA . THR A 1 191 ? 40.695 -35.153 -48.023 1.00 33.03 191 THR A CA 1
ATOM 1489 C C . THR A 1 191 ? 41.463 -35.995 -46.991 1.00 33.03 191 THR A C 1
ATOM 1491 O O . THR A 1 191 ? 42.496 -35.570 -46.481 1.00 33.03 191 THR A O 1
ATOM 1494 N N . GLN A 1 192 ? 41.009 -37.231 -46.745 1.00 37.62 192 GLN A N 1
ATOM 1495 C CA . GLN A 1 192 ? 41.809 -38.296 -46.112 1.00 37.62 192 GLN A CA 1
ATOM 1496 C C . GLN A 1 192 ? 43.020 -38.671 -46.995 1.00 37.62 192 GLN A C 1
ATOM 1498 O O . GLN A 1 192 ? 42.910 -38.603 -48.223 1.00 37.62 192 GLN A O 1
ATOM 1503 N N . PRO A 1 193 ? 44.154 -39.122 -46.412 1.00 42.66 193 PRO A N 1
ATOM 1504 C CA . PRO A 1 193 ? 44.333 -40.573 -46.229 1.00 42.66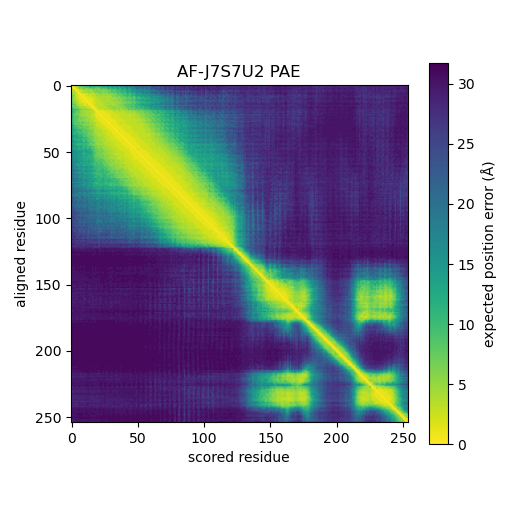 193 PRO A CA 1
ATOM 1505 C C . PRO A 1 193 ? 45.154 -41.015 -44.990 1.00 42.66 193 PRO A C 1
ATOM 1507 O O . PRO A 1 193 ? 46.102 -40.360 -44.579 1.00 42.66 193 PRO A O 1
ATOM 1510 N N . GLY A 1 194 ? 44.861 -42.231 -44.502 1.00 30.17 194 GLY A N 1
ATOM 1511 C CA . GLY A 1 194 ? 45.903 -43.253 -44.291 1.00 30.17 194 GLY A CA 1
ATOM 1512 C C . GLY A 1 194 ? 46.516 -43.492 -42.896 1.00 30.17 194 GLY A C 1
ATOM 1513 O O . GLY A 1 194 ? 47.549 -42.930 -42.566 1.00 30.17 194 GLY A O 1
ATOM 1514 N N . SER A 1 195 ? 45.990 -44.531 -42.225 1.00 33.56 195 SER A N 1
ATOM 1515 C CA . SER A 1 195 ? 46.703 -45.698 -41.631 1.00 33.56 195 SER A CA 1
ATOM 1516 C C . SER A 1 195 ? 47.632 -45.607 -40.392 1.00 33.56 195 SER A C 1
ATOM 1518 O O . SER A 1 195 ? 48.727 -45.075 -40.483 1.0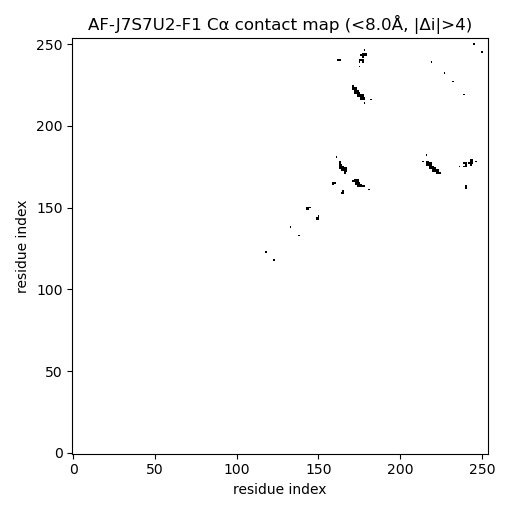0 33.56 195 SER A O 1
ATOM 1520 N N . GLN A 1 196 ? 47.236 -46.394 -39.360 1.00 29.92 196 GLN A N 1
ATOM 1521 C CA . GLN A 1 196 ? 48.025 -47.333 -38.504 1.00 29.92 196 GLN A CA 1
ATOM 1522 C C . GLN A 1 196 ? 49.095 -46.721 -37.553 1.00 29.92 196 GLN A C 1
ATOM 1524 O O . GLN A 1 196 ? 49.810 -45.817 -37.936 1.00 29.92 196 GLN A O 1
ATOM 1529 N N . THR A 1 197 ? 49.338 -47.111 -36.288 1.00 31.05 197 THR A N 1
ATOM 1530 C CA . THR A 1 197 ? 49.146 -48.352 -35.501 1.00 31.05 197 THR A CA 1
ATOM 1531 C C . THR A 1 197 ? 49.593 -48.101 -34.038 1.00 31.05 197 THR A C 1
ATOM 1533 O O . THR A 1 197 ? 50.597 -47.432 -33.838 1.00 31.05 197 THR A O 1
ATOM 1536 N N . GLY A 1 198 ? 48.935 -48.738 -33.052 1.00 29.16 198 GLY A N 1
ATOM 1537 C CA . GLY A 1 198 ? 49.574 -49.414 -31.897 1.00 29.16 198 GLY A CA 1
ATOM 1538 C C . GLY A 1 198 ? 50.057 -48.645 -30.641 1.00 29.16 198 GLY A C 1
ATOM 1539 O O . GLY A 1 198 ? 51.085 -47.990 -30.672 1.00 29.16 198 GLY A O 1
ATOM 1540 N N . GLY A 1 199 ? 49.437 -48.948 -29.484 1.00 28.67 199 GLY A N 1
ATOM 1541 C CA . GLY A 1 199 ? 50.158 -49.537 -28.331 1.00 28.67 199 GLY A CA 1
ATOM 1542 C C . GLY A 1 199 ? 50.579 -48.684 -27.111 1.00 28.67 199 GLY A C 1
ATOM 1543 O O . GLY A 1 199 ? 51.595 -48.012 -27.147 1.00 28.67 199 GLY A O 1
ATOM 1544 N N . GLN A 1 200 ? 49.898 -48.948 -25.982 1.00 30.95 200 GLN A N 1
ATOM 1545 C CA . GLN A 1 200 ? 50.403 -49.064 -24.589 1.00 30.95 200 GLN A CA 1
ATOM 1546 C C . GLN A 1 200 ? 50.743 -47.834 -23.700 1.00 30.95 200 GLN A C 1
ATOM 1548 O O . GLN A 1 200 ? 51.760 -47.174 -23.838 1.00 30.95 200 GLN A O 1
ATOM 1553 N N . THR A 1 201 ? 49.890 -47.687 -22.669 1.00 34.56 201 THR A N 1
ATOM 1554 C CA . THR A 1 201 ? 50.141 -47.537 -21.209 1.00 34.56 201 THR A CA 1
ATOM 1555 C C . THR A 1 201 ? 51.214 -46.580 -20.670 1.00 34.56 201 THR A C 1
ATOM 1557 O O . THR A 1 201 ? 52.406 -46.798 -20.859 1.00 34.56 201 THR A O 1
ATOM 1560 N N . GLY A 1 202 ? 50.793 -45.677 -19.775 1.00 29.38 202 GLY A N 1
ATOM 1561 C CA . GLY A 1 202 ? 51.672 -45.033 -18.792 1.00 29.38 202 GLY A CA 1
ATOM 1562 C C . GLY A 1 202 ? 50.994 -43.890 -18.034 1.00 29.38 202 GLY A C 1
ATOM 1563 O O . GLY A 1 202 ? 50.730 -42.838 -18.601 1.00 29.38 202 GLY A O 1
ATOM 1564 N N . SER A 1 203 ? 50.702 -44.108 -16.753 1.00 36.03 203 SER A N 1
ATOM 1565 C CA . SER A 1 203 ? 50.125 -43.142 -15.813 1.00 36.03 203 SER A CA 1
ATOM 1566 C C . SER A 1 203 ? 51.113 -42.035 -15.423 1.00 36.03 203 SER A C 1
ATOM 1568 O O . SER A 1 203 ? 52.231 -42.357 -15.038 1.00 36.03 203 SER A O 1
ATOM 1570 N N . GLN A 1 204 ? 50.667 -40.773 -15.362 1.00 35.84 204 GLN A N 1
ATOM 1571 C CA . GLN A 1 204 ? 50.987 -39.833 -14.272 1.00 35.84 204 GLN A CA 1
ATOM 1572 C C . GLN A 1 204 ? 50.122 -38.555 -14.357 1.00 35.84 204 GLN A C 1
ATOM 1574 O O . GLN A 1 204 ? 49.801 -38.122 -15.463 1.00 35.84 204 GLN A O 1
ATOM 1579 N N . PRO A 1 205 ? 49.727 -37.951 -13.216 1.00 42.28 205 PRO A N 1
ATOM 1580 C CA . PRO A 1 205 ? 48.878 -36.768 -13.180 1.00 42.28 205 PRO A CA 1
ATOM 1581 C C . PRO A 1 205 ? 49.731 -35.494 -13.132 1.00 42.28 205 PRO A C 1
ATOM 1583 O O . PRO A 1 205 ? 50.593 -35.348 -12.266 1.00 42.28 205 PRO A O 1
ATOM 1586 N N . SER A 1 206 ? 49.462 -34.548 -14.027 1.00 34.31 206 SER A N 1
ATOM 1587 C CA . SER A 1 206 ? 50.008 -33.193 -13.962 1.00 34.31 206 SER A CA 1
ATOM 1588 C C . SER A 1 206 ? 48.877 -32.173 -13.969 1.00 34.31 206 SER A C 1
ATOM 1590 O O . SER A 1 206 ? 48.082 -32.058 -14.898 1.00 34.31 206 SER A O 1
ATOM 1592 N N . SER A 1 207 ? 48.810 -31.444 -12.866 1.00 43.47 207 SER A N 1
ATOM 1593 C CA . SER A 1 207 ? 47.987 -30.268 -12.649 1.00 43.47 207 SER A CA 1
ATOM 1594 C C . SER A 1 207 ? 48.409 -29.144 -13.599 1.00 43.47 207 SER A C 1
ATOM 1596 O O . SER A 1 207 ? 49.577 -28.761 -13.592 1.00 43.47 207 SER A O 1
ATOM 1598 N N . GLN A 1 208 ? 47.467 -28.545 -14.331 1.00 33.50 208 GLN A N 1
ATOM 1599 C CA . GLN A 1 208 ? 47.575 -27.149 -14.763 1.00 33.50 208 GLN A CA 1
ATOM 1600 C C . GLN A 1 208 ? 46.183 -26.509 -14.943 1.00 33.50 208 GLN A C 1
ATOM 1602 O O . GLN A 1 208 ? 45.212 -27.218 -15.211 1.00 33.50 208 GLN A O 1
ATOM 1607 N N . PRO A 1 209 ? 46.071 -25.187 -14.721 1.00 38.50 209 PRO A N 1
ATOM 1608 C CA . PRO A 1 209 ? 44.819 -24.479 -14.498 1.00 38.50 209 PRO A CA 1
ATOM 1609 C C . PRO A 1 209 ? 44.212 -23.907 -15.787 1.00 38.50 209 PRO A C 1
ATOM 1611 O O . PRO A 1 209 ? 44.931 -23.522 -16.702 1.00 38.50 209 PRO A O 1
ATOM 1614 N N . GLY A 1 210 ? 42.881 -23.789 -15.788 1.00 37.12 210 GLY A N 1
ATOM 1615 C CA . GLY A 1 210 ? 42.112 -22.735 -16.464 1.00 37.12 210 GLY A CA 1
ATOM 1616 C C . GLY A 1 210 ? 42.429 -22.443 -17.934 1.00 37.12 210 GLY A C 1
ATOM 1617 O O . GLY A 1 210 ? 43.057 -21.431 -18.232 1.00 37.12 210 GLY A O 1
ATOM 1618 N N . GLY A 1 211 ? 41.898 -23.262 -18.846 1.00 30.19 211 GLY A N 1
ATOM 1619 C CA . GLY A 1 211 ? 41.622 -22.839 -20.225 1.00 30.19 211 GLY A CA 1
ATOM 1620 C C . GLY A 1 211 ? 40.277 -22.091 -20.304 1.00 30.19 211 GLY A C 1
ATOM 1621 O O . GLY A 1 211 ? 39.383 -22.391 -19.509 1.00 30.19 211 GLY A O 1
ATOM 1622 N N . PRO A 1 212 ? 40.123 -21.106 -21.209 1.00 39.25 212 PRO A N 1
ATOM 1623 C CA . PRO A 1 212 ? 38.940 -20.251 -21.280 1.00 39.25 212 PRO A CA 1
ATOM 1624 C C . PRO A 1 212 ? 37.695 -21.057 -21.665 1.00 39.25 212 PRO A C 1
ATOM 1626 O O . PRO A 1 212 ? 37.749 -21.948 -22.511 1.00 39.25 212 PRO A O 1
ATOM 1629 N N . ALA A 1 213 ? 36.574 -20.733 -21.020 1.00 32.84 213 ALA A N 1
ATOM 1630 C CA . ALA A 1 213 ? 35.274 -21.341 -21.256 1.00 32.84 213 ALA A CA 1
ATOM 1631 C C . ALA A 1 213 ? 34.886 -21.234 -22.739 1.00 32.84 213 ALA A C 1
ATOM 1633 O O . ALA A 1 213 ? 34.712 -20.135 -23.264 1.00 32.84 213 ALA A O 1
ATOM 1634 N N . ALA A 1 214 ? 34.735 -22.381 -23.402 1.00 35.19 214 ALA A N 1
ATOM 1635 C CA . ALA A 1 214 ? 34.042 -22.458 -24.675 1.00 35.19 214 ALA A CA 1
ATOM 1636 C C . ALA A 1 214 ? 32.595 -21.999 -24.450 1.00 35.19 214 ALA A C 1
ATOM 1638 O O . ALA A 1 214 ? 31.832 -22.640 -23.729 1.00 35.19 214 ALA A O 1
ATOM 1639 N N . THR A 1 215 ? 32.222 -20.861 -25.027 1.00 42.53 215 THR A N 1
ATOM 1640 C CA . THR A 1 215 ? 30.825 -20.446 -25.130 1.00 42.53 215 THR A CA 1
ATOM 1641 C C . THR A 1 215 ? 30.127 -21.422 -26.073 1.00 42.53 215 THR A C 1
ATOM 1643 O O . THR A 1 215 ? 30.307 -21.337 -27.289 1.00 42.53 215 THR A O 1
ATOM 1646 N N . GLU A 1 216 ? 29.376 -22.384 -25.531 1.00 44.06 216 GLU A N 1
ATOM 1647 C CA . GLU A 1 216 ? 28.532 -23.279 -26.329 1.00 44.06 216 GLU A CA 1
ATOM 1648 C C . GLU A 1 216 ? 27.587 -22.432 -27.190 1.00 44.06 216 GLU A C 1
ATOM 1650 O O . GLU A 1 216 ? 26.661 -21.788 -26.696 1.00 44.06 216 GLU A O 1
ATOM 1655 N N . THR A 1 217 ? 27.856 -22.384 -28.494 1.00 60.06 217 THR A N 1
ATOM 1656 C CA . THR A 1 217 ? 27.019 -21.654 -29.444 1.00 60.06 217 THR A CA 1
ATOM 1657 C C . THR A 1 217 ? 25.829 -22.548 -29.760 1.00 60.06 217 THR A C 1
ATOM 1659 O O . THR A 1 217 ? 25.949 -23.514 -30.512 1.00 60.06 217 THR A O 1
ATOM 1662 N N . LYS A 1 218 ? 24.683 -22.281 -29.131 1.00 71.56 218 LYS A N 1
ATOM 1663 C CA . LYS A 1 218 ? 23.458 -23.038 -29.388 1.00 71.56 218 LYS A CA 1
ATOM 1664 C C . LYS A 1 218 ? 22.870 -22.600 -30.731 1.00 71.56 218 LYS A C 1
ATOM 1666 O O . LYS A 1 218 ? 22.496 -21.437 -30.892 1.00 71.56 218 LYS A O 1
ATOM 1671 N N . ILE A 1 219 ? 22.804 -23.534 -31.678 1.00 75.00 219 ILE A N 1
ATOM 1672 C CA . ILE A 1 219 ? 22.212 -23.332 -33.003 1.00 75.00 219 ILE A CA 1
ATOM 1673 C C . ILE A 1 219 ? 20.832 -23.992 -33.000 1.00 75.00 219 ILE A C 1
ATOM 1675 O O . ILE A 1 219 ? 20.728 -25.213 -32.894 1.00 75.00 219 ILE A O 1
ATOM 1679 N N . ASP A 1 220 ? 19.781 -23.181 -33.090 1.00 78.75 220 ASP A N 1
ATOM 1680 C CA . ASP A 1 220 ? 18.405 -23.652 -33.247 1.00 78.75 220 ASP A CA 1
ATOM 1681 C C . ASP A 1 220 ? 18.063 -23.693 -34.752 1.00 78.75 220 ASP A C 1
ATOM 1683 O O . ASP A 1 220 ? 18.360 -22.746 -35.481 1.00 78.75 220 ASP A O 1
ATOM 1687 N N . ALA A 1 221 ? 17.454 -24.784 -35.229 1.00 78.94 221 ALA A N 1
ATOM 1688 C CA . ALA A 1 221 ? 17.049 -24.963 -36.628 1.00 78.94 221 ALA A CA 1
ATOM 1689 C C . ALA A 1 221 ? 15.517 -24.947 -36.760 1.00 78.94 221 ALA A C 1
ATOM 1691 O O . ALA A 1 221 ? 14.816 -25.557 -35.951 1.00 78.94 221 ALA A O 1
ATOM 1692 N N . LEU A 1 222 ? 15.000 -24.262 -37.780 1.00 79.75 222 LEU A N 1
ATOM 1693 C CA . LEU A 1 222 ? 13.578 -24.182 -38.111 1.00 79.75 222 LEU A CA 1
ATOM 1694 C C . LEU A 1 222 ? 13.361 -24.608 -39.567 1.00 79.75 222 LEU A C 1
ATOM 1696 O O . LEU A 1 222 ? 13.870 -23.965 -40.484 1.00 79.75 222 LEU A O 1
ATOM 1700 N N . SER A 1 223 ? 12.572 -25.657 -39.783 1.00 79.69 223 SER A N 1
ATOM 1701 C CA . SER A 1 223 ? 12.167 -26.087 -41.123 1.00 79.69 223 SER A CA 1
ATOM 1702 C C . SER A 1 223 ? 11.180 -25.096 -41.736 1.00 79.69 223 SER A C 1
ATOM 1704 O O . SER A 1 223 ? 10.207 -24.684 -41.099 1.00 79.69 223 SER A O 1
ATOM 1706 N N . LEU A 1 224 ? 11.411 -24.712 -42.992 1.00 74.25 224 LEU A N 1
ATOM 1707 C CA . LEU A 1 224 ? 10.518 -23.798 -43.707 1.00 74.25 224 LEU A CA 1
ATOM 1708 C C . LEU A 1 224 ? 9.277 -24.514 -44.269 1.00 74.25 224 LEU A C 1
ATOM 1710 O O . LEU A 1 224 ? 8.251 -23.852 -44.440 1.00 74.25 224 LEU A O 1
ATOM 1714 N N . ASP A 1 225 ? 9.352 -25.838 -44.454 1.00 72.38 225 ASP A N 1
ATOM 1715 C CA . ASP A 1 225 ? 8.279 -26.715 -44.963 1.00 72.38 225 ASP A CA 1
ATOM 1716 C C . ASP A 1 225 ? 7.188 -27.067 -43.945 1.00 72.38 225 ASP A C 1
ATOM 1718 O O . ASP A 1 225 ? 6.154 -27.612 -44.322 1.00 72.38 225 ASP A O 1
ATOM 1722 N N . ASP A 1 226 ? 7.386 -26.766 -42.661 1.00 67.06 226 ASP A N 1
ATOM 1723 C CA . ASP A 1 226 ? 6.366 -27.063 -41.659 1.00 67.06 226 ASP A CA 1
ATOM 1724 C C . ASP A 1 226 ? 5.131 -26.161 -41.864 1.00 67.06 226 ASP A C 1
ATOM 1726 O O . ASP A 1 226 ? 5.268 -24.943 -42.055 1.00 67.06 226 ASP A O 1
ATOM 1730 N N . ASP A 1 227 ? 3.926 -26.738 -41.725 1.00 76.12 227 ASP A N 1
ATOM 1731 C CA . ASP A 1 227 ? 2.596 -26.087 -41.817 1.00 76.12 227 ASP A CA 1
ATOM 1732 C C . ASP A 1 227 ? 2.349 -24.996 -40.744 1.00 76.12 227 ASP A C 1
ATOM 1734 O O . ASP A 1 227 ? 1.222 -24.546 -40.507 1.00 76.12 227 ASP A O 1
ATOM 1738 N N . TYR A 1 228 ? 3.392 -24.558 -40.041 1.00 79.44 228 TYR A N 1
ATOM 1739 C CA . TYR A 1 228 ? 3.302 -23.467 -39.087 1.00 79.44 228 TYR A CA 1
ATOM 1740 C C . TYR A 1 228 ? 2.942 -22.158 -39.785 1.00 79.44 228 TYR A C 1
ATOM 1742 O O . TYR A 1 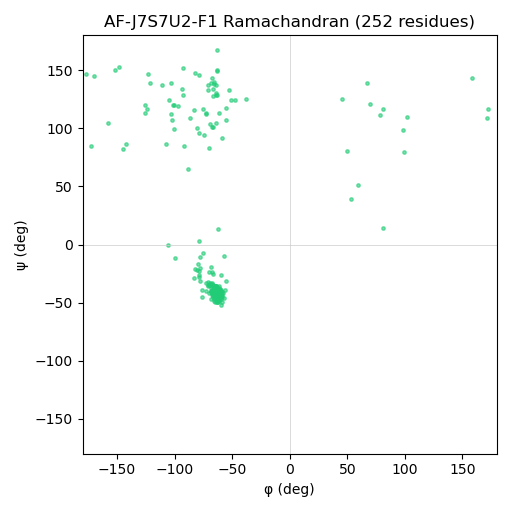228 ? 3.508 -21.794 -40.816 1.00 79.44 228 TYR A O 1
ATOM 1750 N N . SER A 1 229 ? 2.039 -21.405 -39.158 1.00 82.62 229 SER A N 1
ATOM 1751 C CA . SER A 1 229 ? 1.681 -20.070 -39.622 1.00 82.62 229 SER A CA 1
ATOM 1752 C C . SER A 1 229 ? 2.877 -19.118 -39.562 1.00 82.62 229 SER A C 1
ATOM 1754 O O . SER A 1 229 ? 3.717 -19.201 -38.660 1.00 82.62 229 SER A O 1
ATOM 1756 N N . ASP A 1 230 ? 2.914 -18.146 -40.474 1.00 79.06 230 ASP A N 1
ATOM 1757 C CA . ASP A 1 230 ? 3.957 -17.111 -40.516 1.00 79.06 230 ASP A CA 1
ATOM 1758 C C . ASP A 1 230 ? 4.079 -16.355 -39.187 1.00 79.06 230 ASP A C 1
ATOM 1760 O O . ASP A 1 230 ? 5.173 -15.962 -38.779 1.00 79.06 230 ASP A O 1
ATOM 1764 N N . PHE A 1 231 ? 2.966 -16.212 -38.459 1.00 84.00 231 PHE A N 1
ATOM 1765 C CA . PHE A 1 231 ? 2.950 -15.638 -37.116 1.00 84.00 231 PHE A CA 1
ATOM 1766 C C . PHE A 1 231 ? 3.773 -16.468 -36.121 1.00 84.00 231 PHE A C 1
ATOM 1768 O O . PHE A 1 231 ? 4.547 -15.908 -35.343 1.00 84.00 231 PHE A O 1
ATOM 1775 N N . TYR A 1 232 ? 3.641 -17.797 -36.151 1.00 84.62 232 TYR A N 1
ATOM 1776 C CA . TYR A 1 232 ? 4.410 -18.689 -35.286 1.00 84.62 232 TYR A CA 1
ATOM 1777 C C . TYR A 1 232 ? 5.893 -18.688 -35.661 1.00 84.62 232 TYR A C 1
ATOM 1779 O O . TYR A 1 232 ? 6.731 -18.500 -34.780 1.00 84.62 232 TYR A O 1
ATOM 1787 N N . LYS A 1 233 ? 6.215 -18.813 -36.958 1.00 82.12 233 LYS A N 1
ATOM 1788 C CA . LYS A 1 233 ? 7.600 -18.772 -37.462 1.00 82.12 233 LYS A CA 1
ATOM 1789 C C . LYS A 1 233 ? 8.287 -17.465 -37.049 1.00 82.12 233 LYS A C 1
ATOM 1791 O O . LYS A 1 233 ? 9.369 -17.485 -36.468 1.00 82.12 233 LYS A O 1
ATOM 1796 N N . THR A 1 234 ? 7.602 -16.333 -37.219 1.00 83.25 234 THR A N 1
ATOM 1797 C CA . THR A 1 234 ? 8.092 -15.007 -36.807 1.00 83.25 234 THR A CA 1
ATOM 1798 C C . THR A 1 234 ? 8.306 -14.922 -35.296 1.00 83.25 234 THR A C 1
ATOM 1800 O O . THR A 1 234 ? 9.374 -14.513 -34.844 1.00 83.25 234 THR A O 1
ATOM 1803 N N . LYS A 1 235 ? 7.320 -15.341 -34.491 1.00 83.38 235 LYS A N 1
ATOM 1804 C CA . LYS A 1 235 ? 7.421 -15.319 -33.024 1.00 83.38 235 LYS A CA 1
ATOM 1805 C C . LYS A 1 235 ? 8.563 -16.203 -32.513 1.00 83.38 235 LYS A C 1
ATOM 1807 O O . LYS A 1 235 ? 9.255 -15.811 -31.577 1.00 83.38 235 LYS A O 1
ATOM 1812 N N . PHE A 1 236 ? 8.758 -17.369 -33.123 1.00 82.25 236 PHE A N 1
ATOM 1813 C CA . PHE A 1 236 ? 9.833 -18.296 -32.786 1.00 82.25 236 PHE A CA 1
ATOM 1814 C C . PHE A 1 236 ? 11.207 -17.673 -33.056 1.00 82.25 236 PHE A C 1
ATOM 1816 O O . PHE A 1 236 ? 12.040 -17.629 -32.155 1.00 82.25 236 PHE A O 1
ATOM 1823 N N . ILE A 1 237 ? 11.407 -17.106 -34.251 1.00 81.69 237 ILE A N 1
ATOM 1824 C CA . ILE A 1 237 ? 12.665 -16.453 -34.639 1.00 81.69 237 ILE A CA 1
ATOM 1825 C C . ILE A 1 237 ? 13.005 -15.303 -33.680 1.00 81.69 237 ILE A C 1
ATOM 1827 O O . ILE A 1 237 ? 14.104 -15.257 -33.130 1.00 81.69 237 ILE A O 1
ATOM 1831 N N . TRP A 1 238 ? 12.047 -14.409 -33.412 1.00 81.06 238 TRP A N 1
ATOM 1832 C CA . TRP A 1 238 ? 12.255 -13.289 -32.487 1.00 81.06 238 TRP A CA 1
ATOM 1833 C C . TRP A 1 238 ? 12.503 -13.737 -31.045 1.00 81.06 238 TRP A C 1
ATOM 1835 O O . TRP A 1 238 ? 13.319 -13.127 -30.357 1.00 81.06 238 TRP A O 1
ATOM 1845 N N . GLY A 1 239 ? 11.848 -14.810 -30.594 1.00 80.31 239 GLY A N 1
ATOM 1846 C CA . GLY A 1 239 ? 12.098 -15.398 -29.279 1.00 80.31 239 GLY A CA 1
ATOM 1847 C C . GLY A 1 239 ? 13.541 -15.882 -29.130 1.00 80.31 239 GLY A C 1
ATOM 1848 O O . GLY A 1 239 ? 14.182 -15.591 -28.125 1.00 80.31 239 GLY A O 1
ATOM 1849 N N . LYS A 1 240 ? 14.083 -16.543 -30.159 1.00 79.06 240 LYS A N 1
ATOM 1850 C CA . LYS A 1 240 ? 15.453 -17.079 -30.154 1.00 79.06 240 LYS A CA 1
ATOM 1851 C C . LYS A 1 240 ? 16.537 -16.019 -30.268 1.00 79.06 240 LYS A C 1
ATOM 1853 O O . LYS A 1 240 ? 17.524 -16.078 -29.540 1.00 79.06 240 LYS A O 1
ATOM 1858 N N . ILE A 1 241 ? 16.320 -15.005 -31.100 1.00 77.06 241 ILE A N 1
ATOM 1859 C CA . ILE A 1 241 ? 17.213 -13.841 -31.166 1.00 77.06 241 ILE A CA 1
ATOM 1860 C C . ILE A 1 241 ? 17.204 -13.092 -29.818 1.00 77.06 241 ILE A C 1
ATOM 1862 O O . ILE A 1 241 ? 18.254 -12.681 -29.325 1.00 77.06 241 ILE A O 1
ATOM 1866 N N . GLY A 1 242 ? 16.035 -12.963 -29.177 1.00 69.25 242 GLY A N 1
ATOM 1867 C CA . GLY A 1 242 ? 15.889 -12.335 -27.860 1.00 69.25 242 GLY A CA 1
ATOM 1868 C C . GLY A 1 242 ? 16.561 -13.106 -26.716 1.00 69.25 242 GLY A C 1
ATOM 1869 O O . GLY A 1 242 ? 17.151 -12.482 -25.835 1.00 69.25 242 GLY A O 1
ATOM 1870 N N . GLU A 1 243 ? 16.534 -14.443 -26.742 1.00 66.25 243 GLU A N 1
ATOM 1871 C CA . GLU A 1 243 ? 17.224 -15.301 -25.762 1.00 66.25 243 GLU A CA 1
ATOM 1872 C C . GLU A 1 243 ? 18.756 -15.122 -25.817 1.00 66.25 243 GLU A C 1
ATOM 1874 O O . GLU A 1 243 ? 19.399 -15.004 -24.771 1.00 66.25 243 GLU A O 1
ATOM 1879 N N . GLY A 1 244 ? 19.341 -15.008 -27.016 1.00 52.97 244 GLY A N 1
ATOM 1880 C CA . GLY A 1 244 ? 20.786 -14.810 -27.206 1.00 52.97 244 GLY A CA 1
ATOM 1881 C C . GLY A 1 244 ? 21.290 -13.413 -26.837 1.00 52.97 244 GLY A C 1
ATOM 1882 O O . GLY A 1 244 ? 22.397 -13.269 -26.319 1.00 52.97 244 GLY A O 1
ATOM 1883 N N . VAL A 1 245 ? 20.464 -12.382 -27.035 1.00 50.16 245 VAL A N 1
ATOM 1884 C CA . VAL A 1 245 ? 20.758 -11.003 -26.601 1.00 50.16 245 VAL A CA 1
ATOM 1885 C C . VAL A 1 245 ? 20.502 -10.828 -25.091 1.00 50.16 245 VAL A C 1
ATOM 1887 O O . VAL A 1 245 ? 21.171 -10.032 -24.429 1.00 50.16 245 VAL A O 1
ATOM 1890 N N . GLY A 1 246 ? 19.587 -11.616 -24.516 1.00 41.00 246 GLY A N 1
ATOM 1891 C CA . GLY A 1 246 ? 19.238 -11.613 -23.092 1.00 41.00 246 GLY A CA 1
ATOM 1892 C C . GLY A 1 246 ? 20.225 -12.348 -22.177 1.00 41.00 246 GLY A C 1
ATOM 1893 O O . GLY A 1 246 ? 20.321 -12.002 -21.000 1.00 41.00 246 GLY A O 1
ATOM 1894 N N . ALA A 1 247 ? 21.021 -13.294 -22.690 1.00 43.00 247 ALA A N 1
ATOM 1895 C CA . ALA A 1 247 ? 22.032 -13.996 -21.887 1.00 43.00 247 ALA A CA 1
ATOM 1896 C C . ALA A 1 247 ? 23.209 -13.094 -21.446 1.00 43.00 247 ALA A C 1
ATOM 1898 O O . ALA A 1 247 ? 23.886 -13.404 -20.469 1.00 43.00 247 ALA A O 1
ATOM 1899 N N . GLY A 1 248 ? 23.419 -11.951 -22.116 1.00 41.75 248 GLY A N 1
ATOM 1900 C CA . GLY A 1 248 ? 24.362 -10.901 -21.697 1.00 41.75 248 GLY A CA 1
ATOM 1901 C C . GLY A 1 248 ? 23.713 -9.706 -20.987 1.00 41.75 248 GLY A C 1
ATOM 1902 O O . GLY A 1 248 ? 24.407 -8.887 -20.388 1.00 41.75 248 GLY A O 1
ATOM 1903 N N . ARG A 1 249 ? 22.381 -9.587 -21.022 1.00 38.66 249 ARG A N 1
ATOM 1904 C CA . ARG A 1 249 ? 21.632 -8.532 -20.332 1.00 38.66 249 ARG A CA 1
ATOM 1905 C C . ARG A 1 249 ? 20.329 -9.092 -19.781 1.00 38.66 249 ARG A C 1
ATOM 1907 O O . ARG A 1 249 ? 19.260 -8.935 -20.362 1.00 38.66 249 ARG A O 1
ATOM 1914 N N . SER A 1 250 ? 20.424 -9.643 -18.574 1.00 39.34 250 SER A N 1
ATOM 1915 C CA . SER A 1 250 ? 19.320 -9.599 -17.620 1.00 39.34 250 SER A CA 1
ATOM 1916 C C . SER A 1 250 ? 18.982 -8.127 -17.346 1.00 39.34 250 SER A C 1
ATOM 1918 O O . SER A 1 250 ? 19.540 -7.506 -16.440 1.00 39.34 250 SER A O 1
ATOM 1920 N N . LEU A 1 251 ? 18.056 -7.564 -18.117 1.00 39.56 251 LEU A N 1
ATOM 1921 C CA . LEU A 1 251 ? 17.232 -6.454 -17.659 1.00 39.56 251 LEU A CA 1
ATOM 1922 C C . LEU A 1 251 ? 15.868 -7.030 -17.298 1.00 39.56 251 LEU A C 1
ATOM 1924 O O . LEU A 1 251 ? 15.112 -7.492 -18.146 1.00 39.56 251 LEU A O 1
ATOM 1928 N N . GLY A 1 252 ? 15.646 -7.077 -15.985 1.00 34.62 252 GLY A N 1
ATOM 1929 C CA . GLY A 1 252 ? 14.431 -7.555 -15.357 1.00 34.62 252 GLY A CA 1
ATOM 1930 C C . GLY A 1 252 ? 13.207 -6.717 -15.703 1.00 34.62 252 GLY A C 1
ATOM 1931 O O . GLY A 1 252 ? 13.309 -5.614 -16.236 1.00 34.62 252 GLY A O 1
ATOM 1932 N N . GLY A 1 253 ? 12.062 -7.301 -15.354 1.00 37.69 253 GLY A N 1
ATOM 1933 C CA . GLY A 1 253 ? 10.723 -6.853 -15.707 1.00 37.69 253 GLY A CA 1
ATOM 1934 C C . GLY A 1 253 ? 10.511 -5.344 -15.704 1.00 37.69 253 GLY A C 1
ATOM 1935 O O . GLY A 1 253 ? 10.726 -4.670 -14.697 1.00 37.69 253 GLY A O 1
ATOM 1936 N N . LEU A 1 254 ? 10.033 -4.853 -16.838 1.00 31.31 254 LEU A N 1
ATOM 1937 C CA . LEU A 1 254 ? 8.631 -4.506 -17.069 1.00 31.31 254 LEU A CA 1
ATOM 1938 C C . LEU A 1 254 ? 8.368 -4.537 -18.577 1.00 31.31 254 LEU A C 1
ATOM 1940 O O . LEU A 1 254 ? 9.280 -4.126 -19.327 1.00 31.31 254 LEU A O 1
#

Sequence (254 aa):
MTTMKSTLDRIAAVQDSFQIDRDLEVIDGTYNTLGEIETLISSQKQQKGDALDQLTTSIADLNDQLHQLRQDVSRLQLESQRYNNKEQLFRENARELESLELENVQLKDSNDTVMNQLIELAGYNENGHMGGPPTALEEEENAILSDPVARANLLRLQLYRSLGVSLDVSSNQLFIASGGGPAFQTDTPQTQPGSQTGGQTGSQPSSQPGGPAATETKIDALSLDDDYSDFYKTKFIWGKIGEGVGAGRSLGGL

Foldseek 3Di:
DVVVVVVVVVVVVVVVVPPVVVVVVVVVVVVVVVVVVVVVVVVVVVVVVVVVVVVVVVVVVVVVVVVVVVVVVVVVVVVVVVVVVVVVVVVVVVVVVVVVVVVVVVVVVVVVVVVVVVCVVVDPDPDDDDDDDDDPVVVVVVVQVVDPVSVVVVVVVVVCVQLQWDADPPQQKIKRWQAHDDDDDPDDDDDDDDDDDDDDDDDDDDDDDDDDDDPPGDIDMDHPPDPDDPVVVVVVNVVRSCNSVCVVDPPDDD

Solvent-accessible surface area (backbone atoms only — not comparable to full-atom values): 15257 Å² total; per-residue (Å²): 119,68,69,62,51,56,53,50,54,51,50,51,53,52,56,73,65,58,54,60,70,59,54,50,51,52,50,51,52,51,51,53,53,50,51,52,50,51,52,51,52,51,51,52,50,49,54,52,46,55,52,47,53,52,48,52,52,52,52,51,54,53,49,52,52,49,52,50,52,54,50,50,52,52,49,52,51,53,50,51,51,52,50,53,53,50,51,49,51,51,53,49,52,51,50,51,50,53,51,52,50,52,49,50,49,51,51,47,56,51,47,51,50,52,49,52,51,47,48,61,73,68,57,75,60,92,85,77,91,78,86,73,83,81,54,81,66,56,57,55,54,48,55,46,63,68,36,71,65,50,41,49,50,52,53,50,52,52,49,42,43,73,61,28,41,46,79,41,80,89,78,45,31,38,38,37,45,36,47,90,66,97,83,75,82,83,82,71,91,80,80,85,82,86,84,89,82,86,88,84,91,83,92,80,92,79,93,81,82,87,78,82,82,80,77,79,71,48,70,49,78,44,67,68,83,53,90,66,51,70,68,54,55,52,52,52,53,54,50,46,47,48,53,25,60,36,76,81,46,86,72,74,93,128

Secondary structure (DSSP, 8-state):
-HHHHHHHHHHHHHHHH--HHHHHHHHHHHHHHHHHHHHHHHHHHHHHHHHHHHHHHHHHHHHHHHHHHHHHHHHHHHHHHHHHHHHHHHHHHHHHHHHHHHHHHHHHHHHHHHHHHHHHHTT--S-----PPPPHHHHHHHHHHHSHHHHHHHHHHHHHHHTTEEEETTTTEEEEEESSS--------PPP------------------PPP----EEEEEESSS---HHHHHHHHHHHHHHHHHTS------